Protein AF-A0ABD0UDR7-F1 (afdb_monomer_lite)

Organism: Dendrobium thyrsiflorum (NCBI:txid117978)

Sequence (213 aa):
MEPQIPLWNQKASKSSDKLVIWDYHVICIQIVNQKNTEEGRFSHLIWDLDSSLPFPLPLDQYISETFRLHLPLKSTYKRVLRVIHAPIFLQHFSSNRTHMRDPHGNWIAPPPNYEPIIAQDGSENNLDEYVRIRAADAMTDINALVDGLYSNKYGVLEGEEEMQVVAIDAYVQFKWSYKSFCTPMIPPSVHMIHDASKHMRDQQVEISVEVKL

InterPro domains:
  IPR023128 Protein N-terminal glutamine amidohydrolase, alpha beta roll [PF09764] (4-155)
  IPR037132 Protein N-terminal glutamine amidohydrolase, alpha beta roll superfamily [G3DSA:3.10.620.10] (1-154)
  IPR039733 Protein N-terminal glutamine amidohydrolase [PTHR13035] (4-154)

Foldseek 3Di:
DQAWEWWFQFQPDPDPRRIDTDSWAWKAWFQAAPPPDDDDDDFIWIAGPGGNDDGTDGPVVRLCGTVVVVDDDDPSHFWKKFKAWLVLCLQQAAEQCQVQADPVGDGVDDDFPDGTDAHNVRRHHDVCVLSDDDPVQADDDPVCQLVQRVPPSNHGMDTSVCVVVSSVVVSVVPVPDDDDDDAADDDDDPCSRPVCVRHCRHGVGTIIMITHD

Structure (mmCIF, N/CA/C/O backbone):
data_AF-A0ABD0UDR7-F1
#
_entry.id   AF-A0ABD0UDR7-F1
#
loop_
_atom_site.group_PDB
_atom_site.id
_atom_site.type_symbol
_atom_site.label_atom_id
_atom_site.label_alt_id
_atom_site.label_comp_id
_atom_site.label_asym_id
_atom_site.label_entity_id
_atom_site.label_seq_id
_atom_site.pdbx_PDB_ins_code
_atom_site.Cartn_x
_atom_site.Cartn_y
_atom_site.Cartn_z
_atom_site.occupancy
_atom_site.B_iso_or_equiv
_atom_site.auth_seq_id
_atom_site.auth_comp_id
_atom_site.auth_asym_id
_atom_site.auth_atom_id
_atom_site.pdbx_PDB_model_num
ATOM 1 N N . MET A 1 1 ? -9.948 -11.762 -14.994 1.00 49.34 1 MET A N 1
ATOM 2 C CA . MET A 1 1 ? -10.087 -10.296 -15.107 1.00 49.34 1 MET A CA 1
ATOM 3 C C . MET A 1 1 ? -9.003 -9.688 -14.254 1.00 49.34 1 MET A C 1
ATOM 5 O O . MET A 1 1 ? -8.649 -10.301 -13.253 1.00 49.34 1 MET A O 1
ATOM 9 N N . GLU A 1 2 ? -8.472 -8.547 -14.666 1.00 57.59 2 GLU A N 1
ATOM 10 C CA . GLU A 1 2 ? -7.595 -7.746 -13.813 1.00 57.59 2 GLU A CA 1
ATOM 11 C C . GLU A 1 2 ? -8.416 -7.142 -12.655 1.00 57.59 2 GLU A C 1
ATOM 13 O O . GLU A 1 2 ? -9.626 -6.936 -12.817 1.00 57.59 2 GLU A O 1
ATOM 18 N N . PRO A 1 3 ? -7.804 -6.921 -11.481 1.00 62.94 3 PRO A N 1
ATOM 19 C CA . PRO A 1 3 ? -8.467 -6.302 -10.337 1.00 62.94 3 PRO A CA 1
ATOM 20 C C . PRO A 1 3 ? -8.886 -4.861 -10.652 1.00 62.94 3 PRO A C 1
ATOM 22 O O . PRO A 1 3 ? -8.226 -4.161 -11.417 1.00 62.94 3 PRO A O 1
ATOM 25 N N . GLN A 1 4 ? -10.007 -4.429 -10.072 1.00 76.81 4 GLN A N 1
ATOM 26 C CA . GLN A 1 4 ? -10.572 -3.096 -10.278 1.00 76.81 4 GLN A CA 1
ATOM 27 C C . GLN A 1 4 ? -10.991 -2.511 -8.928 1.00 76.81 4 GLN A C 1
ATOM 29 O O . GLN A 1 4 ? -12.032 -2.868 -8.381 1.00 76.81 4 GLN A O 1
ATOM 34 N N . ILE A 1 5 ? -10.166 -1.625 -8.378 1.00 82.50 5 ILE A N 1
ATOM 35 C CA . ILE A 1 5 ? -10.285 -1.107 -7.012 1.00 82.50 5 ILE A CA 1
ATOM 36 C C . ILE A 1 5 ? -10.782 0.343 -7.079 1.00 82.50 5 ILE A C 1
ATOM 38 O O . ILE A 1 5 ? -10.000 1.236 -7.413 1.00 82.50 5 ILE A O 1
ATOM 42 N N . PRO A 1 6 ? -12.070 0.615 -6.796 1.00 89.38 6 PRO A N 1
ATOM 43 C CA . PRO A 1 6 ? -12.586 1.977 -6.784 1.00 89.38 6 PRO A CA 1
ATOM 44 C C . PRO A 1 6 ? -12.136 2.707 -5.517 1.00 89.38 6 PRO A C 1
ATOM 46 O O . PRO A 1 6 ? -12.521 2.319 -4.412 1.00 89.38 6 PRO A O 1
ATOM 49 N N . LEU A 1 7 ? -11.366 3.785 -5.669 1.00 89.62 7 LEU A N 1
ATOM 50 C CA . LEU A 1 7 ? -11.018 4.708 -4.586 1.00 89.62 7 LEU A CA 1
ATOM 51 C C . LEU A 1 7 ? -11.491 6.122 -4.929 1.00 89.62 7 LEU A C 1
ATOM 53 O O . LEU A 1 7 ? -11.195 6.657 -5.999 1.00 89.62 7 LEU A O 1
ATOM 57 N N . TRP A 1 8 ? -12.221 6.736 -4.002 1.00 94.62 8 TRP A N 1
ATOM 58 C CA . TRP A 1 8 ? -12.680 8.118 -4.112 1.00 94.62 8 TRP A CA 1
ATOM 59 C C . TRP A 1 8 ? -11.655 9.110 -3.567 1.00 94.62 8 TRP A C 1
ATOM 61 O O . TRP A 1 8 ? -10.692 8.757 -2.886 1.00 94.62 8 TRP A O 1
ATOM 71 N N . ASN A 1 9 ? -11.880 10.386 -3.876 1.00 96.12 9 ASN A N 1
ATOM 72 C CA . ASN A 1 9 ? -11.013 11.491 -3.489 1.00 96.12 9 ASN A CA 1
ATOM 73 C C . ASN A 1 9 ? -9.551 11.364 -3.972 1.00 96.12 9 ASN A C 1
ATOM 75 O O . ASN A 1 9 ? -8.667 11.932 -3.343 1.00 96.12 9 ASN A O 1
ATOM 79 N N . GLN A 1 10 ? -9.270 10.704 -5.097 1.00 91.50 10 GLN A N 1
ATOM 80 C CA . GLN A 1 10 ? -7.900 10.468 -5.587 1.00 91.50 10 GLN A CA 1
ATOM 81 C C . GLN A 1 10 ? -7.382 11.594 -6.511 1.00 91.50 10 GLN A C 1
ATOM 83 O O . GLN A 1 10 ? -8.116 12.105 -7.359 1.00 91.50 10 GLN A O 1
ATOM 88 N N . LYS A 1 11 ? -6.097 11.962 -6.382 1.00 89.69 11 LYS A N 1
ATOM 89 C CA . LYS A 1 11 ? -5.400 13.016 -7.156 1.00 89.69 11 LYS A CA 1
ATOM 90 C C . LYS A 1 11 ? -5.367 12.738 -8.660 1.00 89.69 11 LYS A C 1
ATOM 92 O O . LYS A 1 11 ? -5.418 13.678 -9.446 1.00 89.69 11 LYS A O 1
ATOM 97 N N . ALA A 1 12 ? -5.279 11.468 -9.058 1.00 86.06 12 ALA A N 1
ATOM 98 C CA . ALA A 1 12 ? -5.226 11.061 -10.463 1.00 86.06 12 ALA A CA 1
ATOM 99 C C . ALA A 1 12 ? -6.591 11.128 -11.185 1.00 86.06 12 ALA A C 1
ATOM 101 O O . ALA A 1 12 ? -6.649 10.937 -12.404 1.00 86.06 12 ALA A O 1
ATOM 102 N N . SER A 1 13 ? -7.687 11.412 -10.466 1.00 90.56 13 SER A N 1
ATOM 103 C CA . SER A 1 13 ? -9.015 11.533 -11.070 1.00 90.56 13 SER A CA 1
ATOM 104 C C . SER A 1 13 ? -9.099 12.696 -12.058 1.00 90.56 13 SER A C 1
ATOM 106 O O . SER A 1 13 ? -8.617 13.801 -11.808 1.00 90.56 13 SER A O 1
ATOM 108 N N . LYS A 1 14 ? -9.811 12.456 -13.162 1.00 86.88 14 LYS A N 1
ATOM 109 C CA . LYS A 1 14 ? -10.203 13.472 -14.152 1.00 86.88 14 LYS A CA 1
ATOM 110 C C . LYS A 1 14 ? -11.700 13.808 -14.083 1.00 86.88 14 LYS A C 1
ATOM 112 O O . LYS A 1 14 ? -12.147 14.722 -14.771 1.00 86.88 14 LYS A O 1
ATOM 117 N N . SER A 1 15 ? -12.471 13.084 -13.270 1.00 89.06 15 SER A N 1
ATOM 118 C CA . SER A 1 15 ? -13.905 13.281 -13.042 1.00 89.06 15 SER A CA 1
ATOM 119 C C . SER A 1 15 ? -14.179 14.027 -11.731 1.00 89.06 15 SER A C 1
ATOM 121 O O . SER A 1 15 ? -13.407 13.963 -10.770 1.00 89.06 15 SER A O 1
ATOM 123 N N . SER A 1 16 ? -15.303 14.748 -11.695 1.00 90.38 16 SER A N 1
ATOM 124 C CA . SER A 1 16 ? -15.717 15.618 -10.583 1.00 90.38 16 SER A CA 1
ATOM 125 C C . SER A 1 16 ? -16.094 14.877 -9.296 1.00 90.38 16 SER A C 1
ATOM 127 O O . SER A 1 16 ? -16.101 15.484 -8.228 1.00 90.38 16 SER A O 1
ATOM 129 N N . ASP A 1 17 ? -16.372 13.576 -9.376 1.00 88.81 17 ASP A N 1
ATOM 130 C CA . ASP A 1 17 ? -16.569 12.686 -8.227 1.00 88.81 17 ASP A CA 1
ATOM 131 C C . ASP A 1 17 ? -15.251 12.256 -7.556 1.00 88.81 17 ASP A C 1
ATOM 133 O O . ASP A 1 17 ? -15.277 11.681 -6.469 1.00 88.81 17 ASP A O 1
ATOM 137 N N . LYS A 1 18 ? -14.105 12.568 -8.180 1.00 92.25 18 LYS A N 1
ATOM 138 C CA . LYS A 1 18 ? -12.751 12.184 -7.760 1.00 92.25 18 LYS A CA 1
ATOM 139 C C . LYS A 1 18 ? -12.500 10.664 -7.678 1.00 92.25 18 LYS A C 1
ATOM 141 O O . LYS A 1 18 ? -11.664 10.233 -6.880 1.00 92.25 18 LYS A O 1
ATOM 146 N N . LEU A 1 19 ? -13.217 9.858 -8.460 1.00 92.31 19 LEU A N 1
ATOM 147 C CA . LEU A 1 19 ? -13.037 8.404 -8.513 1.00 92.31 19 LEU A CA 1
ATOM 148 C C . LEU A 1 19 ? -11.843 8.007 -9.399 1.00 92.31 19 LEU A C 1
ATOM 150 O O . LEU A 1 19 ? -11.712 8.468 -10.531 1.00 92.31 19 LEU A O 1
ATOM 154 N N . VAL A 1 20 ? -11.014 7.083 -8.912 1.00 87.44 20 VAL A N 1
ATOM 155 C CA . VAL A 1 20 ? -10.048 6.323 -9.721 1.00 87.44 20 VAL A CA 1
ATOM 156 C C . VAL A 1 20 ? -10.323 4.830 -9.544 1.00 87.44 20 VAL A C 1
ATOM 158 O O . VAL A 1 20 ? -10.649 4.380 -8.447 1.00 87.44 20 VAL A O 1
ATOM 161 N N . ILE A 1 21 ? -10.207 4.070 -10.636 1.00 85.75 21 ILE A N 1
ATOM 162 C CA . ILE A 1 21 ? -10.177 2.606 -10.607 1.00 85.75 21 ILE A CA 1
ATOM 163 C C . ILE A 1 21 ? -8.711 2.191 -10.715 1.00 85.75 21 ILE A C 1
ATOM 165 O O . ILE A 1 21 ? -8.120 2.320 -11.786 1.00 85.75 21 ILE A O 1
ATOM 169 N N . TRP A 1 22 ? -8.137 1.736 -9.608 1.00 83.12 22 TRP A N 1
ATOM 170 C CA . TRP A 1 22 ? -6.768 1.232 -9.552 1.00 83.12 22 TRP A CA 1
ATOM 171 C C . TRP A 1 22 ? -6.718 -0.272 -9.843 1.00 83.12 22 TRP A C 1
ATOM 173 O O . TRP A 1 22 ? -7.679 -0.999 -9.577 1.00 83.12 22 TRP A O 1
ATOM 183 N N . ASP A 1 23 ? -5.582 -0.749 -10.341 1.00 75.38 23 ASP A N 1
ATOM 184 C CA . ASP A 1 23 ? -5.222 -2.166 -10.358 1.00 75.38 23 ASP A CA 1
ATOM 185 C C . ASP A 1 23 ? -4.659 -2.604 -8.992 1.00 75.38 23 ASP A C 1
ATOM 187 O O . ASP A 1 23 ? -4.998 -3.682 -8.504 1.00 75.38 23 ASP A O 1
ATOM 191 N N . TYR A 1 24 ? -3.864 -1.763 -8.323 1.00 79.56 24 TYR A N 1
ATOM 192 C CA . TYR A 1 24 ? -3.550 -1.842 -6.889 1.00 79.56 24 TYR A CA 1
ATOM 193 C C . TYR A 1 24 ? -3.329 -0.452 -6.286 1.00 79.56 24 TYR A C 1
ATOM 195 O O . TYR A 1 24 ? -2.992 0.484 -7.005 1.00 79.56 24 TYR A O 1
ATOM 203 N N . HIS A 1 25 ? -3.506 -0.312 -4.967 1.00 83.75 25 HIS A N 1
ATOM 204 C CA . HIS A 1 25 ? -3.080 0.890 -4.245 1.00 83.75 25 HIS A CA 1
ATOM 205 C C . HIS A 1 25 ? -2.365 0.537 -2.941 1.00 83.75 25 HIS A C 1
ATOM 207 O O . HIS A 1 25 ? -2.619 -0.510 -2.349 1.00 83.75 25 HIS A O 1
ATOM 213 N N . VAL A 1 26 ? -1.475 1.411 -2.473 1.00 81.75 26 VAL A N 1
ATOM 214 C CA . VAL A 1 26 ? -0.666 1.181 -1.266 1.00 81.75 26 VAL A CA 1
ATOM 215 C C . VAL A 1 26 ? -0.766 2.391 -0.341 1.00 81.75 26 VAL A C 1
ATOM 217 O O . VAL A 1 26 ? -0.553 3.520 -0.780 1.00 81.75 26 VAL A O 1
ATOM 220 N N . ILE A 1 27 ? -1.071 2.158 0.940 1.00 83.12 27 ILE A N 1
ATOM 221 C CA . ILE A 1 27 ? -1.106 3.196 1.981 1.00 83.12 27 ILE A CA 1
ATOM 222 C C . ILE A 1 27 ? -0.322 2.748 3.227 1.00 83.12 27 ILE A C 1
ATOM 224 O O . ILE A 1 27 ? -0.048 1.567 3.447 1.00 83.12 27 ILE A O 1
ATOM 228 N N . CYS A 1 28 ? 0.050 3.697 4.082 1.00 81.50 28 CYS A N 1
ATOM 229 C CA . CYS A 1 28 ? 0.647 3.408 5.390 1.00 81.50 28 CYS A CA 1
ATOM 230 C C . CYS A 1 28 ? -0.355 3.717 6.513 1.00 81.50 28 CYS A C 1
ATOM 232 O O . CYS A 1 28 ? -1.053 4.732 6.444 1.00 81.50 28 CYS A O 1
ATOM 234 N N . ILE A 1 29 ? -0.397 2.877 7.558 1.00 81.44 29 ILE A N 1
ATOM 235 C CA . ILE A 1 29 ? -1.225 3.100 8.753 1.00 81.44 29 ILE A CA 1
ATOM 236 C C . ILE A 1 29 ? -0.329 3.338 9.965 1.00 81.44 29 ILE A C 1
ATOM 238 O O . ILE A 1 29 ? 0.215 2.414 10.569 1.00 81.44 29 ILE A O 1
ATOM 242 N N . GLN A 1 30 ? -0.239 4.596 10.383 1.00 80.19 30 GLN A N 1
ATOM 243 C CA . GLN A 1 30 ? 0.348 4.936 11.666 1.00 80.19 30 GLN A CA 1
ATOM 244 C C . GLN A 1 30 ? -0.616 4.579 12.797 1.00 80.19 30 GLN A C 1
ATOM 246 O O . GLN A 1 30 ? -1.636 5.233 13.025 1.00 80.19 30 GLN A O 1
ATOM 251 N N . ILE A 1 31 ? -0.250 3.530 13.526 1.00 76.62 31 ILE A N 1
ATOM 252 C CA . ILE A 1 31 ? -0.825 3.180 14.820 1.00 76.62 31 ILE A CA 1
ATOM 253 C C . ILE A 1 31 ? -0.321 4.190 15.860 1.00 76.62 31 ILE A C 1
ATOM 255 O O . ILE A 1 31 ? 0.860 4.525 15.880 1.00 76.62 31 ILE A O 1
ATOM 259 N N . VAL A 1 32 ? -1.222 4.718 16.693 1.00 70.19 32 VAL A N 1
ATOM 260 C CA . VAL A 1 32 ? -0.913 5.781 17.664 1.00 70.19 32 VAL A CA 1
ATOM 261 C C . VAL A 1 32 ? -1.070 5.242 19.084 1.00 70.19 32 VAL A C 1
ATOM 263 O O . VAL A 1 32 ? -2.121 4.724 19.457 1.00 70.19 32 VAL A O 1
ATOM 266 N N . ASN A 1 33 ? -0.018 5.363 19.896 1.00 62.44 33 ASN A N 1
ATOM 267 C CA . ASN A 1 33 ? 0.030 4.756 21.222 1.00 62.44 33 ASN A CA 1
ATOM 268 C C . ASN A 1 33 ? -0.677 5.613 22.293 1.00 62.44 33 ASN A C 1
ATOM 270 O O . ASN A 1 33 ? -0.260 6.735 22.583 1.00 62.44 33 ASN A O 1
ATOM 274 N N . GLN A 1 34 ? -1.698 5.048 22.949 1.00 58.38 34 GLN A N 1
ATOM 275 C CA . GLN A 1 34 ? -2.548 5.713 23.955 1.00 58.38 34 GLN A CA 1
ATOM 276 C C . GLN A 1 34 ? -1.809 6.238 25.206 1.00 58.38 34 GLN A C 1
ATOM 278 O O . GLN A 1 34 ? -2.419 6.916 26.025 1.00 58.38 34 GLN A O 1
ATOM 283 N N . LYS A 1 35 ? -0.523 5.912 25.414 1.00 50.22 35 LYS A N 1
ATOM 284 C CA . LYS A 1 35 ? 0.223 6.301 26.629 1.00 50.22 35 LYS A CA 1
ATOM 285 C C . LYS A 1 35 ? 0.698 7.761 26.664 1.00 50.22 35 LYS A C 1
ATOM 287 O O . LYS A 1 35 ? 0.992 8.244 27.751 1.00 50.22 35 LYS A O 1
ATOM 292 N N . ASN A 1 36 ? 0.789 8.440 25.517 1.00 47.78 36 ASN A N 1
ATOM 293 C CA . ASN A 1 36 ? 1.483 9.736 25.396 1.00 47.78 36 ASN A CA 1
ATOM 294 C C . ASN A 1 36 ? 0.568 10.921 25.024 1.00 47.78 36 ASN A C 1
ATOM 296 O O . ASN A 1 36 ? 1.073 11.979 24.656 1.00 47.78 36 ASN A O 1
ATOM 300 N N . THR A 1 37 ? -0.758 10.761 25.071 1.00 51.56 37 THR A N 1
ATOM 301 C CA . THR A 1 37 ? -1.717 11.803 24.661 1.00 51.56 37 THR A CA 1
ATOM 302 C C . THR A 1 37 ? -2.806 12.020 25.707 1.00 51.56 37 THR A C 1
ATOM 304 O O . THR A 1 37 ? -3.674 11.176 25.927 1.00 51.56 37 THR A O 1
ATOM 307 N N . GLU A 1 38 ? -2.770 13.194 26.333 1.00 55.22 38 GLU A N 1
ATOM 308 C CA . GLU A 1 38 ? -3.933 13.772 27.007 1.00 55.22 38 GLU A CA 1
ATOM 309 C C . GLU A 1 38 ? -4.981 14.195 25.945 1.00 55.22 38 GLU A C 1
ATOM 311 O O . GLU A 1 38 ? -4.669 14.314 24.761 1.00 55.22 38 GLU A O 1
ATOM 316 N N . GLU A 1 39 ? -6.239 14.392 26.352 1.00 51.00 39 GLU A N 1
ATOM 317 C CA . GLU A 1 39 ? -7.358 14.842 25.491 1.00 51.00 39 GLU A CA 1
ATOM 318 C C . GLU A 1 39 ? -7.850 13.912 24.352 1.00 51.00 39 GLU A C 1
ATOM 320 O O . GLU A 1 39 ? -8.258 14.362 23.282 1.00 51.00 39 GLU A O 1
ATOM 325 N N . GLY A 1 40 ? -7.987 12.610 24.624 1.00 49.12 40 GLY A N 1
ATOM 326 C CA . GLY A 1 40 ? -9.221 11.865 24.289 1.00 49.12 40 GLY A CA 1
ATOM 327 C C . GLY A 1 40 ? -9.667 11.712 22.820 1.00 49.12 40 GLY A C 1
ATOM 328 O O . GLY A 1 40 ? -10.786 11.252 22.591 1.00 49.12 40 GLY A O 1
ATOM 329 N N . ARG A 1 41 ? -8.846 12.066 21.825 1.00 51.88 41 ARG A N 1
ATOM 330 C CA . ARG A 1 41 ? -9.126 11.879 20.388 1.00 51.88 41 ARG A CA 1
ATOM 331 C C . ARG A 1 41 ? -8.099 10.941 19.765 1.00 51.88 41 ARG A C 1
ATOM 333 O O . ARG A 1 41 ? -7.096 11.375 19.207 1.00 51.88 41 ARG A O 1
ATOM 340 N N . PHE A 1 42 ? -8.361 9.643 19.874 1.00 59.91 42 PHE A N 1
ATOM 341 C CA . PHE A 1 42 ? -7.499 8.599 19.329 1.00 59.91 42 PHE A CA 1
ATOM 342 C C . PHE A 1 42 ? -8.004 8.163 17.950 1.00 59.91 42 PHE A C 1
ATOM 344 O O . PHE A 1 42 ? -9.108 7.637 17.833 1.00 59.91 42 PHE A O 1
ATOM 351 N N . SER A 1 43 ? -7.183 8.346 16.920 1.00 69.06 43 SER A N 1
ATOM 352 C CA . SER A 1 43 ? -7.411 7.798 15.581 1.00 69.06 43 SER A CA 1
ATOM 353 C C . SER A 1 43 ? -6.080 7.363 14.982 1.00 69.06 43 SER A C 1
ATOM 355 O O . SER A 1 43 ? -5.133 8.152 14.959 1.00 69.06 43 SER A O 1
ATOM 357 N N . HIS A 1 44 ? -6.013 6.140 14.459 1.00 80.88 44 HIS A N 1
ATOM 358 C CA . HIS A 1 44 ? -4.908 5.717 13.595 1.00 80.88 44 HIS A CA 1
ATOM 359 C C . HIS A 1 44 ? -4.855 6.639 12.364 1.00 80.88 44 HIS A C 1
ATOM 361 O O . HIS A 1 44 ? -5.896 7.131 11.923 1.00 80.88 44 HIS A O 1
ATOM 367 N N . LEU A 1 45 ? -3.666 6.897 11.821 1.00 85.06 45 LEU A N 1
ATOM 368 C CA . LEU A 1 45 ? -3.468 7.866 10.740 1.00 85.06 45 LEU A CA 1
ATOM 369 C C . LEU A 1 45 ? -3.098 7.174 9.425 1.00 85.06 45 LEU A C 1
ATOM 371 O O . LEU A 1 45 ? -2.126 6.423 9.364 1.00 85.06 45 LEU A O 1
ATOM 375 N N . ILE A 1 46 ? -3.848 7.470 8.367 1.00 85.06 46 ILE A N 1
ATOM 376 C CA . ILE A 1 46 ? -3.569 7.051 6.997 1.00 85.06 46 ILE A CA 1
ATOM 377 C C . ILE A 1 46 ? -2.630 8.039 6.313 1.00 85.06 46 ILE A C 1
ATOM 379 O O . ILE A 1 46 ? -2.873 9.248 6.274 1.00 85.06 46 ILE A O 1
ATOM 383 N N . TRP A 1 47 ? -1.592 7.477 5.704 1.00 85.56 47 TRP A N 1
ATOM 384 C CA . TRP A 1 47 ? -0.629 8.154 4.851 1.00 85.56 47 TRP A CA 1
ATOM 385 C C . TRP A 1 47 ? -0.804 7.636 3.413 1.00 85.56 47 TRP A C 1
ATOM 387 O O . TRP A 1 47 ? -0.148 6.679 3.004 1.00 85.56 47 TRP A O 1
ATOM 397 N N . ASP A 1 48 ? -1.722 8.258 2.667 1.00 84.19 48 ASP A N 1
ATOM 398 C CA . ASP A 1 48 ? -1.995 8.004 1.242 1.00 84.19 48 ASP A CA 1
ATOM 399 C C . ASP A 1 48 ? -1.441 9.165 0.397 1.00 84.19 48 ASP A C 1
ATOM 401 O O . ASP A 1 48 ? -1.962 10.284 0.444 1.00 84.19 48 ASP A O 1
ATOM 405 N N . LEU A 1 49 ? -0.368 8.915 -0.362 1.00 81.44 49 LEU A N 1
ATOM 406 C CA . LEU A 1 49 ? 0.291 9.941 -1.180 1.00 81.44 49 LEU A CA 1
ATOM 407 C C . LEU A 1 49 ? -0.527 10.365 -2.408 1.00 81.44 49 LEU A C 1
ATOM 409 O O . LEU A 1 49 ? -0.299 11.467 -2.914 1.00 81.44 49 LEU A O 1
ATOM 413 N N . ASP A 1 50 ? -1.513 9.579 -2.834 1.00 84.38 50 ASP A N 1
ATOM 414 C CA . ASP A 1 50 ? -2.361 9.852 -3.997 1.00 84.38 50 ASP A CA 1
ATOM 415 C C . ASP A 1 50 ? -3.760 10.349 -3.612 1.00 84.38 50 ASP A C 1
ATOM 417 O O . ASP A 1 50 ? -4.520 10.785 -4.475 1.00 84.38 50 ASP A O 1
ATOM 421 N N . SER A 1 51 ? -4.087 10.434 -2.320 1.00 89.50 51 SER A N 1
ATOM 422 C CA . SER A 1 51 ? -5.315 11.093 -1.857 1.00 89.50 51 SER A CA 1
ATOM 423 C C . SER A 1 51 ? -5.297 12.614 -2.067 1.00 89.50 51 SER A C 1
ATOM 425 O O . SER A 1 51 ? -4.280 13.281 -1.891 1.00 89.50 51 SER A O 1
ATOM 427 N N . SER A 1 52 ? -6.449 13.195 -2.399 1.00 93.38 52 SER A N 1
ATOM 428 C CA . SER A 1 52 ? -6.718 14.645 -2.420 1.00 93.38 52 SER A CA 1
ATOM 429 C C . SER A 1 52 ? -7.382 15.157 -1.130 1.00 93.38 52 SER A C 1
ATOM 431 O O . SER A 1 52 ? -7.849 16.297 -1.087 1.00 93.38 52 SER A O 1
ATOM 433 N N . LEU A 1 53 ? -7.469 14.306 -0.105 1.00 94.12 53 LEU A N 1
ATOM 434 C CA . LEU A 1 53 ? -7.872 14.658 1.258 1.00 94.12 53 LEU A CA 1
ATOM 435 C C . LEU A 1 53 ? -6.688 15.299 2.022 1.00 94.12 53 LEU A C 1
ATOM 437 O O . LEU A 1 53 ? -5.567 15.320 1.505 1.00 94.12 53 LEU A O 1
ATOM 441 N N . PRO A 1 54 ? -6.900 15.831 3.243 1.00 94.19 54 PRO A N 1
ATOM 442 C CA . PRO A 1 54 ? -5.804 16.169 4.152 1.00 94.19 54 PRO A CA 1
ATOM 443 C C . PRO A 1 54 ? -4.827 15.000 4.353 1.00 94.19 54 PRO A C 1
ATOM 445 O O . PRO A 1 54 ? -5.215 13.837 4.265 1.00 94.19 54 PRO A O 1
ATOM 448 N N . PHE A 1 55 ? -3.557 15.313 4.616 1.00 85.00 55 PHE A N 1
ATOM 449 C CA . PHE A 1 55 ? -2.475 14.331 4.694 1.00 85.00 55 PHE A CA 1
ATOM 450 C C . PHE A 1 55 ? -1.566 14.615 5.907 1.00 85.00 55 PHE A C 1
ATOM 452 O O . PHE A 1 55 ? -0.992 15.707 5.963 1.00 85.00 55 PHE A O 1
ATOM 459 N N . PRO A 1 56 ? -1.394 13.663 6.847 1.00 88.19 56 PRO A N 1
ATOM 460 C CA . PRO A 1 56 ? -2.152 12.411 6.982 1.00 88.19 56 PRO A CA 1
ATOM 461 C C . PRO A 1 56 ? -3.629 12.648 7.362 1.00 88.19 56 PRO A C 1
ATOM 463 O O . PRO A 1 56 ? -4.021 13.767 7.698 1.00 88.19 56 PRO A O 1
ATOM 466 N N . LEU A 1 57 ? -4.443 11.589 7.327 1.00 88.44 57 LEU A N 1
ATOM 467 C CA . LEU A 1 57 ? -5.878 11.628 7.645 1.00 88.44 57 LEU A CA 1
ATOM 468 C C . LEU A 1 57 ? -6.257 10.579 8.709 1.00 88.44 57 LEU A C 1
ATOM 470 O O . LEU A 1 57 ? -5.715 9.477 8.663 1.00 88.44 57 LEU A O 1
ATOM 474 N N . PRO A 1 58 ? -7.204 10.844 9.628 1.00 89.62 58 PRO A N 1
ATOM 475 C CA . PRO A 1 58 ? -7.788 9.812 10.488 1.00 89.62 58 PRO A CA 1
ATOM 476 C C . PRO A 1 58 ? -8.359 8.613 9.706 1.00 89.62 58 PRO A C 1
ATOM 478 O O . PRO A 1 58 ? -8.985 8.783 8.658 1.00 89.62 58 PRO A O 1
ATOM 481 N N . LEU A 1 59 ? -8.150 7.397 10.220 1.00 85.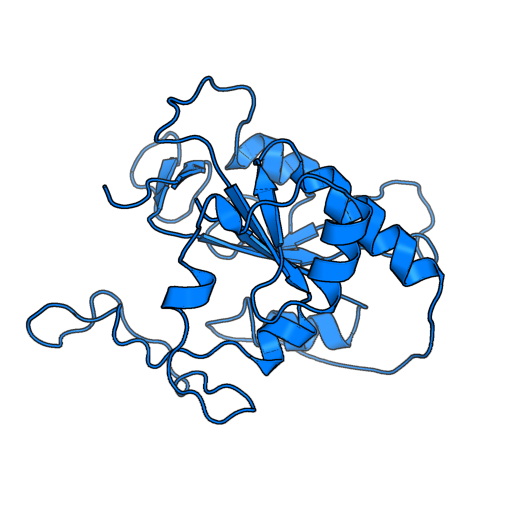38 59 LEU A N 1
ATOM 482 C CA . LEU A 1 59 ? -8.566 6.126 9.607 1.00 85.38 59 LEU A CA 1
ATOM 483 C C . LEU A 1 59 ? -10.075 6.049 9.335 1.00 85.38 59 LEU A C 1
ATOM 485 O O . LEU A 1 59 ? -10.487 5.624 8.258 1.00 85.38 59 LEU A O 1
ATOM 489 N N . ASP A 1 60 ? -10.896 6.491 10.286 1.00 87.12 60 ASP A N 1
ATOM 490 C CA . ASP A 1 60 ? -12.355 6.559 10.167 1.00 87.12 60 ASP A CA 1
ATOM 491 C C . ASP A 1 60 ? -12.783 7.489 9.020 1.00 87.12 60 ASP A C 1
ATOM 493 O O . ASP A 1 60 ? -13.621 7.126 8.190 1.00 87.12 60 ASP A O 1
ATOM 497 N N . GLN A 1 61 ? -12.144 8.657 8.918 1.00 91.12 61 GLN A N 1
ATOM 498 C CA . GLN A 1 61 ? -12.388 9.623 7.849 1.00 91.12 61 GLN A CA 1
ATOM 499 C C . GLN A 1 61 ? -11.919 9.088 6.493 1.00 91.12 61 GLN A C 1
ATOM 501 O O . GLN A 1 61 ? -12.632 9.248 5.505 1.00 91.12 61 GLN A O 1
ATOM 506 N N . TYR A 1 62 ? -10.774 8.401 6.435 1.00 89.88 62 TYR A N 1
ATOM 507 C CA . TYR A 1 62 ? -10.270 7.798 5.201 1.00 89.88 62 TYR A CA 1
ATOM 508 C C . TYR A 1 62 ? -11.172 6.665 4.691 1.00 89.88 62 TYR A C 1
ATOM 510 O O . TYR A 1 62 ? -11.520 6.647 3.511 1.00 89.88 62 TYR A O 1
ATOM 518 N N . ILE A 1 63 ? -11.617 5.755 5.563 1.00 88.38 63 ILE A N 1
ATOM 519 C CA . ILE A 1 63 ? -12.575 4.700 5.193 1.00 88.38 63 ILE A CA 1
ATOM 520 C C . ILE A 1 63 ? -13.893 5.332 4.709 1.00 88.38 63 ILE A C 1
ATOM 522 O O . ILE A 1 63 ? -14.436 4.933 3.675 1.00 88.38 63 ILE A O 1
ATOM 526 N N . SER A 1 64 ? -14.389 6.357 5.408 1.00 90.81 64 SER A N 1
ATOM 527 C CA . SER A 1 64 ? -15.624 7.054 5.032 1.00 90.81 64 SER A CA 1
ATOM 528 C C . SER A 1 64 ? -15.525 7.747 3.666 1.00 90.81 64 SER A C 1
ATOM 530 O O . SER A 1 64 ? -16.392 7.542 2.819 1.00 90.81 64 SER A O 1
ATOM 532 N N . GLU A 1 65 ? -14.463 8.521 3.412 1.00 93.62 65 GLU A N 1
ATOM 533 C CA . GLU A 1 65 ? -14.332 9.358 2.208 1.00 93.62 65 GLU A CA 1
ATOM 534 C C . GLU A 1 65 ? -13.704 8.664 0.997 1.00 93.62 65 GLU A C 1
ATOM 536 O O . GLU A 1 65 ? -14.101 8.956 -0.136 1.00 93.62 65 GLU A O 1
ATOM 541 N N . THR A 1 66 ? -12.726 7.779 1.208 1.00 91.19 66 THR A N 1
ATOM 542 C CA . THR A 1 66 ? -11.977 7.104 0.136 1.00 91.19 66 THR A CA 1
ATOM 543 C C . THR A 1 66 ? -12.618 5.771 -0.234 1.00 91.19 66 THR A C 1
ATOM 545 O O . THR A 1 66 ? -12.787 5.489 -1.421 1.00 91.19 66 THR A O 1
ATOM 548 N N . PHE A 1 67 ? -13.012 4.950 0.751 1.00 88.38 67 PHE A N 1
ATOM 549 C CA . PHE A 1 67 ? -13.635 3.649 0.470 1.00 88.38 67 PHE A CA 1
ATOM 550 C C . PHE A 1 67 ? -15.152 3.767 0.282 1.00 88.38 67 PHE A C 1
ATOM 552 O O . PHE A 1 67 ? -15.698 3.134 -0.623 1.00 88.38 67 PHE A O 1
ATOM 559 N N . ARG A 1 68 ? -15.838 4.592 1.086 1.00 89.31 68 ARG A N 1
ATOM 560 C CA . ARG A 1 68 ? -17.299 4.795 1.017 1.00 89.31 68 ARG A CA 1
ATOM 561 C C . ARG A 1 68 ? -18.077 3.479 1.126 1.00 89.31 68 ARG A C 1
ATOM 563 O O . ARG A 1 68 ? -18.905 3.166 0.277 1.00 89.31 68 ARG A O 1
ATOM 570 N N . LEU A 1 69 ? -17.826 2.716 2.196 1.00 83.19 69 LEU A N 1
ATOM 571 C CA . LEU A 1 69 ? -18.427 1.389 2.451 1.00 83.19 69 LEU A CA 1
ATOM 572 C C . LEU A 1 69 ? -19.974 1.361 2.425 1.00 83.19 69 LEU A C 1
ATOM 574 O O . LEU A 1 69 ? -20.575 0.304 2.280 1.00 83.19 69 LEU A O 1
ATOM 578 N N . HIS A 1 70 ? -20.627 2.521 2.535 1.00 85.81 70 HIS A N 1
ATOM 579 C CA . HIS A 1 70 ? -22.077 2.678 2.397 1.00 85.81 70 HIS A CA 1
ATOM 580 C C . HIS A 1 70 ? -22.593 2.577 0.943 1.00 85.81 70 HIS A C 1
ATOM 582 O O . HIS A 1 70 ? -23.805 2.519 0.734 1.00 85.81 70 HIS A O 1
ATOM 588 N N . LEU A 1 71 ? -21.715 2.598 -0.068 1.00 86.56 71 LEU A N 1
ATOM 589 C CA . LEU A 1 71 ? -22.089 2.457 -1.477 1.00 86.56 71 LEU A CA 1
ATOM 590 C C . LEU A 1 71 ? -22.142 0.970 -1.877 1.00 86.56 71 LEU A C 1
ATOM 592 O O . LEU A 1 71 ? -21.143 0.268 -1.724 1.00 86.56 71 LEU A O 1
ATOM 596 N N . PRO A 1 72 ? -23.257 0.469 -2.444 1.00 85.06 72 PRO A N 1
ATOM 597 C CA . PRO A 1 72 ? -23.369 -0.929 -2.850 1.00 85.06 72 PRO A CA 1
ATOM 598 C C . PRO A 1 72 ? -22.523 -1.215 -4.101 1.00 85.06 72 PRO A C 1
ATOM 600 O O . PRO A 1 72 ? -22.924 -0.933 -5.233 1.00 85.06 72 PRO A O 1
ATOM 603 N N . LEU A 1 73 ? -21.345 -1.801 -3.894 1.00 82.44 73 LEU A N 1
ATOM 604 C CA . LEU A 1 73 ? -20.444 -2.241 -4.958 1.00 82.44 73 LEU A CA 1
ATOM 605 C C . LEU A 1 73 ? -20.828 -3.634 -5.487 1.00 82.44 73 LEU A C 1
ATOM 607 O O . LEU A 1 73 ? -21.332 -4.489 -4.759 1.00 82.44 73 LEU A O 1
ATOM 611 N N . LYS A 1 74 ? -20.559 -3.890 -6.776 1.00 83.31 74 LYS A N 1
ATOM 612 C CA . LYS A 1 74 ? -20.613 -5.257 -7.332 1.00 83.31 74 LYS A CA 1
ATOM 613 C C . LYS A 1 74 ? -19.490 -6.096 -6.717 1.00 83.31 74 LYS A C 1
ATOM 615 O O . LYS A 1 74 ? -18.454 -5.550 -6.356 1.00 83.31 74 LYS A O 1
ATOM 620 N N . SER A 1 75 ? -19.628 -7.422 -6.699 1.00 80.00 75 SER A N 1
ATOM 621 C CA . SER A 1 75 ? -18.582 -8.332 -6.195 1.00 80.00 75 SER A CA 1
ATOM 622 C C . SER A 1 75 ? -17.216 -8.151 -6.876 1.00 80.00 75 SER A C 1
ATOM 624 O O . SER A 1 75 ? -16.198 -8.311 -6.222 1.00 80.00 75 SER A O 1
ATOM 626 N N . THR A 1 76 ? -17.183 -7.744 -8.150 1.00 80.50 76 THR A N 1
ATOM 627 C CA . THR A 1 76 ? -15.959 -7.393 -8.906 1.00 80.50 76 THR A CA 1
ATOM 628 C C . THR A 1 76 ? -15.235 -6.138 -8.385 1.00 80.50 76 THR A C 1
ATOM 630 O O . THR A 1 76 ? -14.102 -5.894 -8.780 1.00 80.50 76 THR A O 1
ATOM 633 N N . TYR A 1 77 ? -15.892 -5.343 -7.534 1.00 80.75 77 TYR A N 1
ATOM 634 C CA . TYR A 1 77 ? -15.417 -4.063 -6.994 1.00 80.75 77 TYR A CA 1
ATOM 635 C C . TYR A 1 77 ? -15.342 -4.028 -5.455 1.00 80.75 77 TYR A C 1
ATOM 637 O O . TYR A 1 77 ? -14.880 -3.027 -4.911 1.00 80.75 77 TYR A O 1
ATOM 645 N N . LYS A 1 78 ? -15.801 -5.077 -4.748 1.00 81.12 78 LYS A N 1
ATOM 646 C CA . LYS A 1 78 ? -15.537 -5.243 -3.305 1.00 81.12 78 LYS A CA 1
ATOM 647 C C . LYS A 1 78 ? -14.029 -5.283 -3.074 1.00 81.12 78 LYS A C 1
ATOM 649 O O . LYS A 1 78 ? -13.316 -5.821 -3.911 1.00 81.12 78 LYS A O 1
ATOM 654 N N . ARG A 1 79 ? -13.544 -4.742 -1.959 1.00 81.50 79 ARG A N 1
ATOM 655 C CA . ARG A 1 79 ? -12.100 -4.609 -1.695 1.00 81.50 79 ARG A CA 1
ATOM 656 C C . ARG A 1 79 ? -11.615 -5.612 -0.649 1.00 81.50 79 ARG A C 1
ATOM 658 O O . ARG A 1 79 ? -12.257 -5.804 0.383 1.00 81.50 79 ARG A O 1
ATOM 665 N N . VAL A 1 80 ? -10.466 -6.220 -0.939 1.00 80.25 80 VAL A N 1
ATOM 666 C CA . VAL A 1 80 ? -9.615 -6.937 0.024 1.00 80.25 80 VAL A CA 1
ATOM 667 C C . VAL A 1 80 ? -8.453 -6.008 0.395 1.00 80.25 80 VAL A C 1
ATOM 669 O O . VAL A 1 80 ? -8.152 -5.051 -0.326 1.00 80.25 80 VAL A O 1
ATOM 672 N N . LEU A 1 81 ? -7.843 -6.254 1.548 1.00 81.31 81 LEU A N 1
ATOM 673 C CA . LEU A 1 81 ? -6.690 -5.544 2.085 1.00 81.31 81 LEU A CA 1
ATOM 674 C C . LEU A 1 81 ? -5.596 -6.561 2.415 1.00 81.31 81 LEU A C 1
ATOM 676 O O . LEU A 1 81 ? -5.888 -7.595 3.011 1.00 81.31 81 LEU A O 1
ATOM 680 N N . ARG A 1 82 ? -4.341 -6.251 2.076 1.00 84.56 82 ARG A N 1
ATOM 681 C CA . ARG A 1 82 ? -3.150 -6.990 2.508 1.00 84.56 82 ARG A CA 1
ATOM 682 C C . ARG A 1 82 ? -2.432 -6.169 3.584 1.00 84.56 82 ARG A C 1
ATOM 684 O O . ARG A 1 82 ? -1.736 -5.196 3.297 1.00 84.56 82 ARG A O 1
ATOM 691 N N . VAL A 1 83 ? -2.625 -6.543 4.846 1.00 83.94 83 VAL A N 1
ATOM 692 C CA . VAL A 1 83 ? -2.026 -5.868 6.010 1.00 83.94 83 VAL A CA 1
ATOM 693 C C . VAL A 1 83 ? -0.639 -6.458 6.265 1.00 83.94 83 VAL A C 1
ATOM 695 O O . VAL A 1 83 ? -0.507 -7.671 6.417 1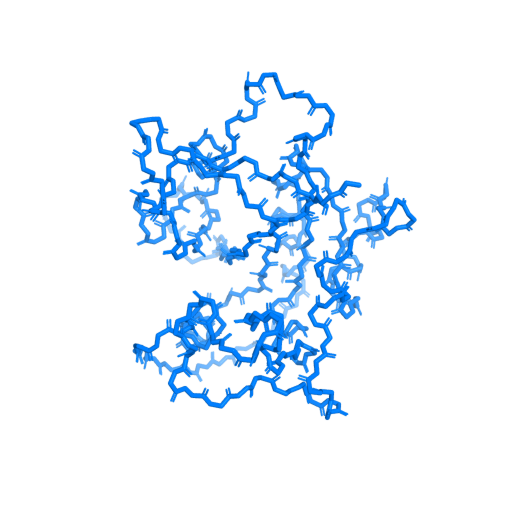.00 83.94 83 VAL A O 1
ATOM 698 N N . ILE A 1 84 ? 0.403 -5.621 6.310 1.00 80.00 84 ILE A N 1
ATOM 699 C CA . ILE A 1 84 ? 1.803 -6.063 6.413 1.00 80.00 84 ILE A CA 1
ATOM 700 C C . ILE A 1 84 ? 2.534 -5.233 7.473 1.00 80.00 84 ILE A C 1
ATOM 702 O O . ILE A 1 84 ? 2.632 -4.009 7.376 1.00 80.00 84 ILE A O 1
ATOM 706 N N . HIS A 1 85 ? 3.098 -5.890 8.486 1.00 80.75 85 HIS A N 1
ATOM 707 C CA . HIS A 1 85 ? 3.916 -5.221 9.497 1.00 80.75 85 HIS A CA 1
ATOM 708 C C . HIS A 1 85 ? 5.105 -4.505 8.826 1.00 80.75 85 HIS A C 1
ATOM 710 O O . HIS A 1 85 ? 5.867 -5.112 8.068 1.00 80.75 85 HIS A O 1
ATOM 716 N N . ALA A 1 86 ? 5.256 -3.197 9.061 1.00 79.38 86 ALA A N 1
ATOM 717 C CA . ALA A 1 86 ? 6.120 -2.338 8.246 1.00 79.38 86 ALA A CA 1
ATOM 718 C C . ALA A 1 86 ? 7.606 -2.770 8.233 1.00 79.38 86 ALA A C 1
ATOM 720 O O . ALA A 1 86 ? 8.212 -2.740 7.159 1.00 79.38 86 ALA A O 1
ATOM 721 N N . PRO A 1 87 ? 8.204 -3.248 9.348 1.00 80.38 87 PRO A N 1
ATOM 722 C CA . PRO A 1 87 ? 9.543 -3.843 9.336 1.00 80.38 87 PRO A CA 1
ATOM 723 C C . PRO A 1 87 ? 9.695 -5.058 8.408 1.00 80.38 87 PRO A C 1
ATOM 725 O O . PRO A 1 87 ? 10.732 -5.190 7.765 1.00 80.38 87 PRO A O 1
ATOM 728 N N . ILE A 1 88 ? 8.670 -5.914 8.294 1.00 82.69 88 ILE A N 1
ATOM 729 C CA . ILE A 1 88 ? 8.687 -7.097 7.411 1.00 82.69 88 ILE A CA 1
ATOM 730 C C . ILE A 1 88 ? 8.676 -6.642 5.951 1.00 82.69 88 ILE A C 1
ATOM 732 O O . ILE A 1 88 ? 9.497 -7.091 5.154 1.00 82.69 88 ILE A O 1
ATOM 736 N N . PHE A 1 89 ? 7.798 -5.694 5.613 1.00 81.56 89 PHE A N 1
ATOM 737 C CA . PHE A 1 89 ? 7.729 -5.114 4.272 1.00 81.56 89 PHE A CA 1
ATOM 738 C C . PHE A 1 89 ? 9.057 -4.447 3.871 1.00 81.56 89 PHE A C 1
ATOM 740 O O . PHE A 1 89 ? 9.606 -4.753 2.815 1.00 81.56 89 PHE A O 1
ATOM 747 N N . LEU A 1 90 ? 9.635 -3.621 4.753 1.00 80.31 90 LEU A N 1
ATOM 748 C CA . LEU A 1 90 ? 10.943 -2.976 4.556 1.00 80.31 90 LEU A CA 1
ATOM 749 C C . LEU A 1 90 ? 12.100 -3.971 4.363 1.00 80.31 90 LEU A C 1
ATOM 751 O O . LEU A 1 90 ? 13.070 -3.648 3.681 1.00 80.31 90 LEU A O 1
ATOM 755 N N . GLN A 1 91 ? 12.018 -5.155 4.971 1.00 85.38 91 GLN A N 1
ATOM 756 C CA . GLN A 1 91 ? 13.037 -6.201 4.881 1.00 85.38 91 GLN A CA 1
ATOM 757 C C . GLN A 1 91 ? 12.930 -7.042 3.597 1.00 85.38 91 GLN A C 1
ATOM 759 O O . GLN A 1 91 ? 13.942 -7.534 3.088 1.00 85.38 91 GLN A O 1
ATOM 764 N N . HIS A 1 92 ? 11.709 -7.238 3.094 1.00 87.06 92 HIS A N 1
ATOM 765 C CA . HIS A 1 92 ? 11.397 -8.298 2.137 1.00 87.06 92 HIS A CA 1
ATOM 766 C C . HIS A 1 92 ? 10.810 -7.847 0.799 1.00 87.06 92 HIS A C 1
ATOM 768 O O . HIS A 1 92 ? 10.830 -8.644 -0.141 1.00 87.06 92 HIS A O 1
ATOM 774 N N . PHE A 1 93 ? 10.314 -6.617 0.683 1.00 85.06 93 PHE A N 1
ATOM 775 C CA . PHE A 1 93 ? 9.803 -6.088 -0.577 1.00 85.06 93 PHE A CA 1
ATOM 776 C C . PHE A 1 93 ? 10.932 -5.823 -1.582 1.00 85.06 93 PHE A C 1
ATOM 778 O O . PHE A 1 93 ? 11.973 -5.263 -1.233 1.00 85.06 93 PHE A O 1
ATOM 785 N N . SER A 1 94 ? 10.708 -6.169 -2.849 1.00 87.31 94 SER A N 1
ATOM 786 C CA . SER A 1 94 ? 11.602 -5.823 -3.951 1.00 87.31 94 SER A CA 1
ATOM 787 C C . SER A 1 94 ? 10.849 -5.534 -5.248 1.00 87.31 94 SER A C 1
ATOM 789 O O . SER A 1 94 ? 9.877 -6.208 -5.608 1.00 87.31 94 SER A O 1
ATOM 791 N N . SER A 1 95 ? 11.321 -4.537 -5.998 1.00 88.25 95 SER A N 1
ATOM 792 C CA . SER A 1 95 ? 10.849 -4.310 -7.361 1.00 88.25 95 SER A CA 1
ATOM 793 C C . SER A 1 95 ? 11.876 -3.619 -8.250 1.00 88.25 95 SER A C 1
ATOM 795 O O . SER A 1 95 ? 12.255 -2.463 -8.035 1.00 88.25 95 SER A O 1
ATOM 797 N N . ASN A 1 96 ? 12.205 -4.304 -9.346 1.00 91.50 96 ASN A N 1
ATOM 798 C CA . ASN A 1 96 ? 13.004 -3.811 -10.467 1.00 91.50 96 ASN A CA 1
ATOM 799 C C . ASN A 1 96 ? 12.220 -2.863 -11.403 1.00 91.50 96 ASN A C 1
ATOM 801 O O . ASN A 1 96 ? 12.746 -2.427 -12.429 1.00 91.50 96 ASN A O 1
ATOM 805 N N . ARG A 1 97 ? 10.963 -2.539 -11.053 1.00 88.44 97 ARG A N 1
ATOM 806 C CA . ARG A 1 97 ? 10.051 -1.629 -11.771 1.00 88.44 97 ARG A CA 1
ATOM 807 C C . ARG A 1 97 ? 9.673 -2.074 -13.192 1.00 88.44 97 ARG A C 1
ATOM 809 O O . ARG A 1 97 ? 9.084 -1.286 -13.925 1.00 88.44 97 ARG A O 1
ATOM 816 N N . THR A 1 98 ? 9.975 -3.308 -13.607 1.00 89.81 98 THR A N 1
ATOM 817 C CA . THR A 1 98 ? 9.719 -3.769 -14.991 1.00 89.81 98 THR A CA 1
ATOM 818 C C . THR A 1 98 ? 8.242 -3.749 -15.393 1.00 89.81 98 THR A C 1
ATOM 820 O O . THR A 1 98 ? 7.957 -3.496 -16.559 1.00 89.81 98 THR A O 1
ATOM 823 N N . HIS A 1 99 ? 7.316 -3.897 -14.441 1.00 82.56 99 HIS A N 1
ATOM 824 C CA . HIS A 1 99 ? 5.869 -3.739 -14.650 1.00 82.56 99 HIS A CA 1
ATOM 825 C C . HIS A 1 99 ? 5.458 -2.335 -15.146 1.00 82.56 99 HIS A C 1
ATOM 827 O O . HIS A 1 99 ? 4.450 -2.204 -15.829 1.00 82.56 99 HIS A O 1
ATOM 833 N N . MET A 1 100 ? 6.254 -1.288 -14.878 1.00 84.38 100 MET A N 1
ATOM 834 C CA . MET A 1 100 ? 6.012 0.079 -15.373 1.00 84.38 100 MET A CA 1
ATOM 835 C C . MET A 1 100 ? 6.550 0.320 -16.793 1.00 84.38 100 MET A C 1
ATOM 837 O O . MET A 1 100 ? 6.720 1.478 -17.192 1.00 84.38 100 MET A O 1
ATOM 841 N N . ARG A 1 101 ? 6.856 -0.737 -17.557 1.00 88.50 101 ARG A N 1
ATOM 842 C CA . ARG A 1 101 ? 7.312 -0.634 -18.949 1.00 88.50 101 ARG A CA 1
ATOM 843 C C . ARG A 1 101 ? 6.265 -1.133 -19.936 1.00 88.50 101 ARG A C 1
ATOM 845 O O . ARG A 1 101 ? 5.613 -2.145 -19.705 1.00 88.50 101 ARG A O 1
ATOM 852 N N . ASP A 1 102 ? 6.142 -0.429 -21.056 1.00 87.38 102 ASP A N 1
ATOM 853 C CA . ASP A 1 102 ? 5.320 -0.862 -22.184 1.00 87.38 102 ASP A CA 1
ATOM 854 C C . ASP A 1 102 ? 5.979 -2.044 -22.946 1.00 87.38 102 ASP A C 1
ATOM 856 O O . ASP A 1 102 ? 7.157 -2.355 -22.726 1.00 87.38 102 ASP A O 1
ATOM 860 N N . PRO A 1 103 ? 5.268 -2.702 -23.886 1.00 94.44 103 PRO A N 1
ATOM 861 C CA . PRO A 1 103 ? 5.828 -3.782 -24.710 1.00 94.44 103 PRO A CA 1
ATOM 862 C C . PRO A 1 103 ? 6.996 -3.381 -25.632 1.00 94.44 103 PRO A C 1
ATOM 864 O O . PRO A 1 103 ? 7.570 -4.243 -26.296 1.00 94.44 103 PRO A O 1
ATOM 867 N N . HIS A 1 104 ? 7.349 -2.094 -25.701 1.00 94.50 104 HIS A N 1
ATOM 868 C CA . HIS A 1 104 ? 8.499 -1.564 -26.434 1.00 94.50 104 HIS A CA 1
ATOM 869 C C . HIS A 1 104 ? 9.676 -1.199 -25.503 1.00 94.50 104 HIS A C 1
ATOM 871 O O . HIS A 1 104 ? 10.747 -0.836 -25.987 1.00 94.50 104 HIS A O 1
ATOM 877 N N . GLY A 1 105 ? 9.505 -1.327 -24.181 1.00 92.00 105 GLY A N 1
ATOM 878 C CA . GLY A 1 105 ? 10.500 -1.012 -23.156 1.00 92.00 105 GLY A CA 1
ATOM 879 C C . GLY A 1 105 ? 10.485 0.436 -22.651 1.00 92.00 105 GLY A C 1
ATOM 880 O O . GLY A 1 105 ? 11.319 0.772 -21.807 1.00 92.00 105 GLY A O 1
ATOM 881 N N . ASN A 1 106 ? 9.562 1.284 -23.118 1.00 91.12 106 ASN A N 1
ATOM 882 C CA . ASN A 1 106 ? 9.406 2.657 -22.633 1.00 91.12 106 ASN A CA 1
ATOM 883 C C . ASN A 1 106 ? 8.744 2.673 -21.252 1.00 91.12 106 ASN A C 1
ATOM 885 O O . ASN A 1 106 ? 7.938 1.805 -20.930 1.00 91.12 106 ASN A O 1
ATOM 889 N N . TRP A 1 107 ? 9.020 3.700 -20.451 1.00 84.44 107 TRP A N 1
ATOM 890 C CA . TRP A 1 107 ? 8.351 3.896 -19.166 1.00 84.44 107 TRP A CA 1
ATOM 891 C C . TRP A 1 107 ? 6.926 4.440 -19.346 1.00 84.44 107 TRP A C 1
ATOM 893 O O . TRP A 1 107 ? 6.741 5.489 -19.960 1.00 84.44 107 TRP A O 1
ATOM 903 N N . ILE A 1 108 ? 5.936 3.760 -18.759 1.00 82.00 108 ILE A N 1
ATOM 904 C CA . ILE A 1 108 ? 4.515 4.162 -18.763 1.00 82.00 108 ILE A CA 1
ATOM 905 C C . ILE A 1 108 ? 4.317 5.462 -17.961 1.00 82.00 108 ILE A C 1
ATOM 907 O O . ILE A 1 108 ? 3.546 6.338 -18.351 1.00 82.00 108 ILE A O 1
ATOM 911 N N . ALA A 1 109 ? 5.063 5.607 -16.865 1.00 79.50 109 ALA A N 1
ATOM 912 C CA . ALA A 1 109 ? 5.231 6.844 -16.109 1.00 79.50 109 ALA A CA 1
ATOM 913 C C . ALA A 1 109 ? 6.715 6.994 -15.720 1.00 79.50 109 ALA A C 1
ATOM 915 O O . ALA A 1 109 ? 7.381 5.971 -15.535 1.00 79.50 109 ALA A O 1
ATOM 916 N N . PRO A 1 110 ? 7.262 8.222 -15.593 1.00 82.00 110 PRO A N 1
ATOM 917 C CA . PRO A 1 110 ? 8.671 8.423 -15.261 1.00 82.00 110 PRO A CA 1
ATOM 918 C C . PRO A 1 110 ? 9.074 7.672 -13.981 1.00 82.00 110 PRO A C 1
ATOM 920 O O . PRO A 1 110 ? 8.410 7.836 -12.954 1.00 82.00 110 PRO A O 1
ATOM 923 N N . PRO A 1 111 ? 10.141 6.854 -14.011 1.00 84.50 111 PRO A N 1
ATOM 924 C CA . PRO A 1 111 ? 10.555 6.095 -12.845 1.00 84.50 111 PRO A CA 1
ATOM 925 C C . PRO A 1 111 ? 11.141 7.027 -11.771 1.00 84.50 111 PRO A C 1
ATOM 927 O O . PRO A 1 111 ? 11.620 8.123 -12.081 1.00 84.50 111 PRO A O 1
ATOM 930 N N . PRO A 1 112 ? 11.178 6.582 -10.507 1.00 80.75 112 PRO A N 1
ATOM 931 C CA . PRO A 1 112 ? 11.823 7.327 -9.435 1.00 80.75 112 PRO A CA 1
ATOM 932 C C . PRO A 1 112 ? 13.327 7.525 -9.664 1.00 80.75 112 PRO A C 1
ATOM 934 O O . PRO A 1 112 ? 13.997 6.677 -10.252 1.00 80.75 112 PRO A O 1
ATOM 937 N N . ASN A 1 113 ? 13.864 8.623 -9.133 1.00 84.81 113 ASN A N 1
ATOM 938 C CA . ASN A 1 113 ? 15.244 9.084 -9.331 1.00 84.81 113 ASN A CA 1
ATOM 939 C C . ASN A 1 113 ? 16.309 8.389 -8.454 1.00 84.81 113 ASN A C 1
ATOM 941 O O . ASN A 1 113 ? 17.467 8.797 -8.479 1.00 84.81 113 ASN A O 1
ATOM 945 N N . TYR A 1 114 ? 15.924 7.379 -7.675 1.00 84.75 114 TYR A N 1
ATOM 946 C CA . TYR A 1 114 ? 16.817 6.515 -6.897 1.00 84.75 114 TYR A CA 1
ATOM 947 C C . TYR A 1 114 ? 16.734 5.075 -7.429 1.00 84.75 114 TYR A C 1
ATOM 949 O O . TYR A 1 114 ? 15.796 4.730 -8.156 1.00 84.75 114 TYR A O 1
ATOM 957 N N . GLU A 1 115 ? 17.686 4.223 -7.053 1.00 90.38 115 GLU A N 1
ATOM 958 C CA . GLU A 1 115 ? 17.792 2.841 -7.546 1.00 90.38 115 GLU A CA 1
ATOM 959 C C . GLU A 1 115 ? 16.580 1.946 -7.205 1.00 90.38 115 GLU A C 1
ATOM 961 O O . GLU A 1 115 ? 15.819 2.250 -6.281 1.00 90.38 115 GLU A O 1
ATOM 966 N N . PRO A 1 116 ? 16.355 0.841 -7.943 1.00 89.38 116 PRO A N 1
ATOM 967 C CA . PRO A 1 116 ? 15.354 -0.165 -7.596 1.00 89.38 116 PRO A CA 1
ATOM 968 C C . PRO A 1 116 ? 15.467 -0.675 -6.153 1.00 89.38 116 PRO A C 1
ATOM 970 O O . PRO A 1 116 ? 16.551 -0.715 -5.574 1.00 89.38 116 PRO A O 1
ATOM 973 N N . ILE A 1 117 ? 14.338 -1.091 -5.572 1.00 82.56 117 ILE A N 1
ATOM 974 C CA . ILE A 1 117 ? 14.328 -1.660 -4.218 1.00 82.56 117 ILE A CA 1
ATOM 975 C C . ILE A 1 117 ? 14.669 -3.147 -4.326 1.00 82.56 117 ILE A C 1
ATOM 977 O O . ILE A 1 117 ? 13.964 -3.890 -5.008 1.00 82.56 117 ILE A O 1
ATOM 981 N N . ILE A 1 118 ? 15.738 -3.558 -3.646 1.00 89.25 118 ILE A N 1
ATOM 982 C CA . ILE A 1 118 ? 16.213 -4.943 -3.531 1.00 89.25 118 ILE A CA 1
ATOM 983 C C . ILE A 1 118 ? 15.991 -5.375 -2.076 1.00 89.25 118 ILE A C 1
ATOM 985 O O . ILE A 1 118 ? 16.313 -4.622 -1.156 1.00 89.25 118 ILE A O 1
ATOM 989 N N . ALA A 1 119 ? 15.440 -6.569 -1.866 1.00 87.31 119 ALA A N 1
ATOM 990 C CA . ALA A 1 119 ? 15.172 -7.105 -0.531 1.00 87.31 119 ALA A CA 1
ATOM 991 C C . ALA A 1 119 ? 16.462 -7.572 0.171 1.00 87.31 119 ALA A C 1
ATOM 993 O O . ALA A 1 119 ? 17.475 -7.843 -0.476 1.00 87.31 119 ALA A O 1
ATOM 994 N N . GLN A 1 120 ? 16.426 -7.750 1.498 1.00 90.69 120 GLN A N 1
ATOM 995 C CA . GLN A 1 120 ? 17.602 -8.197 2.265 1.00 90.69 120 GLN A CA 1
ATOM 996 C C . GLN A 1 120 ? 18.101 -9.600 1.853 1.00 90.69 120 GLN A C 1
ATOM 998 O O . GLN A 1 120 ? 19.275 -9.914 2.037 1.00 90.69 120 GLN A O 1
ATOM 1003 N N . ASP A 1 121 ? 17.233 -10.436 1.276 1.00 93.31 121 ASP A N 1
ATOM 1004 C CA . ASP A 1 121 ? 17.588 -11.758 0.738 1.00 93.31 121 ASP A CA 1
ATOM 1005 C C . ASP A 1 121 ? 18.226 -11.714 -0.669 1.00 93.31 121 ASP A C 1
ATOM 1007 O O . ASP A 1 121 ? 18.582 -12.758 -1.215 1.00 93.31 121 ASP A O 1
ATOM 1011 N N . GLY A 1 122 ? 18.403 -10.520 -1.248 1.00 94.56 122 GLY A N 1
ATOM 1012 C CA . GLY A 1 122 ? 18.943 -10.317 -2.593 1.00 94.56 122 GLY A CA 1
ATOM 1013 C C . GLY A 1 122 ? 17.908 -10.431 -3.716 1.00 94.56 122 GLY A C 1
ATOM 1014 O O . GLY A 1 122 ? 18.275 -10.326 -4.883 1.00 94.56 122 GLY A O 1
ATOM 1015 N N . SER A 1 123 ? 16.620 -10.628 -3.407 1.00 94.25 123 SER A N 1
ATOM 1016 C CA . SER A 1 123 ? 15.555 -10.581 -4.413 1.00 94.25 123 SER A CA 1
ATOM 1017 C C . SER A 1 123 ? 15.452 -9.188 -5.046 1.00 94.25 123 SER A C 1
ATOM 1019 O O . SER A 1 123 ? 15.286 -8.195 -4.341 1.00 94.25 123 SER A O 1
ATOM 1021 N N . GLU A 1 124 ? 15.484 -9.121 -6.381 1.00 93.19 124 GLU A N 1
ATOM 1022 C CA . GLU A 1 124 ? 15.332 -7.875 -7.151 1.00 93.19 124 GLU A CA 1
ATOM 1023 C C . GLU A 1 124 ? 13.875 -7.547 -7.527 1.00 93.19 124 GLU A C 1
ATOM 1025 O O . GLU A 1 124 ? 13.558 -6.392 -7.808 1.00 93.19 124 GLU A O 1
ATOM 1030 N N . ASN A 1 125 ? 12.977 -8.538 -7.575 1.00 91.38 125 ASN A N 1
ATOM 1031 C CA . ASN A 1 125 ? 11.561 -8.314 -7.872 1.00 91.38 125 ASN A CA 1
ATOM 1032 C C . ASN A 1 125 ? 10.660 -9.408 -7.289 1.00 91.38 125 ASN A C 1
ATOM 1034 O O . ASN A 1 125 ? 10.758 -10.569 -7.687 1.00 91.38 125 ASN A O 1
ATOM 1038 N N . ASN A 1 126 ? 9.743 -9.020 -6.406 1.00 91.19 126 ASN A N 1
ATOM 1039 C CA . ASN A 1 126 ? 8.702 -9.888 -5.855 1.00 91.19 126 ASN A CA 1
ATOM 1040 C C . ASN A 1 126 ? 7.348 -9.179 -5.650 1.00 91.19 126 ASN A C 1
ATOM 1042 O O . ASN A 1 126 ? 6.464 -9.746 -5.007 1.00 91.19 126 ASN A O 1
ATOM 1046 N N . LEU A 1 127 ? 7.165 -7.986 -6.237 1.00 84.00 127 LEU A N 1
ATOM 1047 C CA . LEU A 1 127 ? 5.901 -7.235 -6.254 1.00 84.00 127 LEU A CA 1
ATOM 1048 C C . LEU A 1 127 ? 4.687 -8.128 -6.563 1.00 84.00 127 LEU A C 1
ATOM 1050 O O . LEU A 1 127 ? 3.685 -8.045 -5.867 1.00 84.00 127 LEU A O 1
ATOM 1054 N N . ASP A 1 128 ? 4.798 -9.035 -7.534 1.00 86.00 128 ASP A N 1
ATOM 1055 C CA . ASP A 1 128 ? 3.737 -9.965 -7.942 1.00 86.00 128 ASP A CA 1
ATOM 1056 C C . ASP A 1 128 ? 3.267 -10.938 -6.842 1.00 86.00 128 ASP A C 1
ATOM 1058 O O . ASP A 1 128 ? 2.249 -11.599 -7.030 1.00 86.00 128 ASP A O 1
ATOM 1062 N N . GLU A 1 129 ? 3.992 -11.092 -5.729 1.00 88.12 129 GLU A N 1
ATOM 1063 C CA . GLU A 1 129 ? 3.552 -11.874 -4.560 1.00 88.12 129 GLU A CA 1
ATOM 1064 C C . GLU A 1 129 ? 2.796 -11.007 -3.539 1.00 88.12 129 GLU A C 1
ATOM 1066 O O . GLU A 1 129 ? 1.870 -11.486 -2.888 1.00 88.12 129 GLU A O 1
ATOM 1071 N N . TYR A 1 130 ? 3.141 -9.720 -3.444 1.00 82.00 130 TYR A N 1
ATOM 1072 C CA . TYR A 1 130 ? 2.420 -8.714 -2.659 1.00 82.00 130 TYR A CA 1
ATOM 1073 C C . TYR A 1 130 ? 1.087 -8.350 -3.342 1.00 82.00 130 TYR A C 1
ATOM 1075 O O . TYR A 1 130 ? 0.005 -8.503 -2.776 1.00 82.00 130 TYR A O 1
ATOM 1083 N N . VAL A 1 131 ? 1.155 -8.044 -4.638 1.00 79.56 131 VAL A N 1
ATOM 1084 C CA . VAL A 1 131 ? 0.045 -7.622 -5.506 1.00 79.56 131 VAL A CA 1
ATOM 1085 C C . VAL A 1 131 ? -0.875 -8.788 -5.916 1.00 79.56 131 VAL A C 1
ATOM 1087 O O . VAL A 1 131 ? -1.863 -8.583 -6.616 1.00 79.56 131 VAL A O 1
ATOM 1090 N N . ARG A 1 132 ? -0.607 -10.030 -5.497 1.00 81.94 132 ARG A N 1
ATOM 1091 C CA . ARG A 1 132 ? -1.460 -11.190 -5.799 1.00 81.94 132 ARG A CA 1
ATOM 1092 C C . ARG A 1 132 ? -2.238 -11.633 -4.577 1.00 81.94 132 ARG A C 1
ATOM 1094 O O . ARG A 1 132 ? -1.654 -11.972 -3.553 1.00 81.94 132 ARG A O 1
ATOM 1101 N N . ILE A 1 133 ? -3.548 -11.743 -4.740 1.00 75.62 133 ILE A N 1
ATOM 1102 C CA . ILE A 1 133 ? -4.462 -12.307 -3.751 1.00 75.62 133 ILE A CA 1
ATOM 1103 C C . ILE A 1 133 ? -4.886 -13.724 -4.159 1.00 75.62 133 ILE A C 1
ATOM 1105 O O . ILE A 1 133 ? -5.030 -14.039 -5.345 1.00 75.62 133 ILE A O 1
ATOM 1109 N N . ARG A 1 134 ? -5.085 -14.601 -3.170 1.00 75.06 134 ARG A N 1
ATOM 1110 C CA . ARG A 1 134 ? -5.676 -15.935 -3.337 1.00 75.06 134 ARG A CA 1
ATOM 1111 C C . ARG A 1 134 ? -6.695 -16.171 -2.230 1.00 75.06 134 ARG A C 1
ATOM 1113 O O . ARG A 1 134 ? -6.433 -15.861 -1.075 1.00 75.06 134 ARG A O 1
ATOM 1120 N N . ALA A 1 135 ? -7.807 -16.830 -2.548 1.00 70.75 135 ALA A N 1
ATOM 1121 C CA . ALA A 1 135 ? -8.818 -17.200 -1.549 1.00 70.75 135 ALA A CA 1
ATOM 1122 C C . ALA A 1 135 ? -8.307 -18.184 -0.470 1.00 70.75 135 ALA A C 1
ATOM 1124 O O . ALA A 1 135 ? -8.945 -18.331 0.564 1.00 70.75 135 ALA A O 1
ATOM 1125 N N . ALA A 1 136 ? -7.168 -18.849 -0.703 1.00 69.38 136 ALA A N 1
ATOM 1126 C CA . ALA A 1 136 ? -6.493 -19.701 0.280 1.00 69.38 136 ALA A CA 1
ATOM 1127 C C . ALA A 1 136 ? -5.614 -18.919 1.278 1.00 69.38 136 ALA A C 1
ATOM 1129 O O . ALA A 1 136 ? -5.212 -19.483 2.291 1.00 69.38 136 ALA A O 1
ATOM 1130 N N . ASP A 1 137 ? -5.328 -17.643 0.995 1.00 71.00 137 ASP A N 1
ATOM 1131 C CA . ASP A 1 137 ? -4.503 -16.766 1.835 1.00 71.00 137 ASP A CA 1
ATOM 1132 C C . ASP A 1 137 ? -5.379 -15.907 2.787 1.00 71.00 137 ASP A C 1
ATOM 1134 O O . ASP A 1 137 ? -4.856 -15.132 3.586 1.00 71.00 137 ASP A O 1
ATOM 1138 N N . ALA A 1 138 ? -6.713 -16.026 2.695 1.00 70.56 138 ALA A N 1
ATOM 1139 C CA . ALA A 1 138 ? -7.684 -15.355 3.561 1.00 70.56 138 ALA A CA 1
ATOM 1140 C C . ALA A 1 138 ? -7.840 -16.100 4.896 1.00 70.56 138 ALA A C 1
ATOM 1142 O O . ALA A 1 138 ? -8.041 -17.316 4.915 1.00 70.56 138 ALA A O 1
ATOM 1143 N N . MET A 1 139 ? -7.763 -15.373 6.013 1.00 70.25 139 MET A N 1
ATOM 1144 C CA . MET A 1 139 ? -7.732 -15.955 7.359 1.00 70.25 139 MET A CA 1
ATOM 1145 C C . MET A 1 139 ? -9.003 -15.584 8.127 1.00 70.25 139 MET A C 1
ATOM 1147 O O . MET A 1 139 ? -9.367 -14.419 8.191 1.00 70.25 139 MET A O 1
ATOM 1151 N N . THR A 1 140 ? -9.682 -16.571 8.720 1.00 69.75 140 THR A N 1
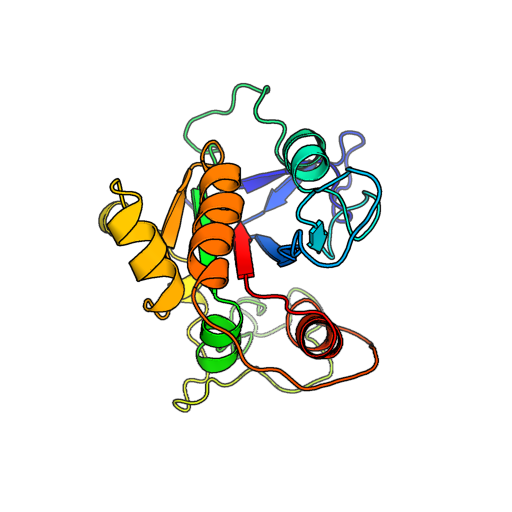ATOM 1152 C CA . THR A 1 140 ? -10.974 -16.378 9.418 1.00 69.75 140 THR A CA 1
ATOM 1153 C C . THR A 1 140 ? -10.876 -16.510 10.944 1.00 69.75 140 THR A C 1
ATOM 1155 O O . THR A 1 140 ? -11.894 -16.658 11.615 1.00 69.75 140 THR A O 1
ATOM 1158 N N . ASP A 1 141 ? -9.662 -16.526 11.494 1.00 78.69 141 ASP A N 1
ATOM 1159 C CA . ASP A 1 141 ? -9.385 -16.506 12.934 1.00 78.69 141 ASP A CA 1
ATOM 1160 C C . ASP A 1 141 ? -8.475 -15.316 13.236 1.00 78.69 141 ASP A C 1
ATOM 1162 O O . ASP A 1 141 ? -7.375 -15.216 12.690 1.00 78.69 141 ASP A O 1
ATOM 1166 N N . ILE A 1 142 ? -8.941 -14.437 14.124 1.00 71.69 142 ILE A N 1
ATOM 1167 C CA . ILE A 1 142 ? -8.248 -13.214 14.535 1.00 71.69 142 ILE A CA 1
ATOM 1168 C C . ILE A 1 142 ? -6.876 -13.546 15.137 1.00 71.69 142 ILE A C 1
ATOM 1170 O O . ILE A 1 142 ? -5.908 -12.844 14.866 1.00 71.69 142 ILE A O 1
ATOM 1174 N N . ASN A 1 143 ? -6.746 -14.641 15.896 1.00 72.88 143 ASN A N 1
ATOM 1175 C CA . ASN A 1 143 ? -5.468 -15.006 16.520 1.00 72.88 143 ASN A CA 1
ATOM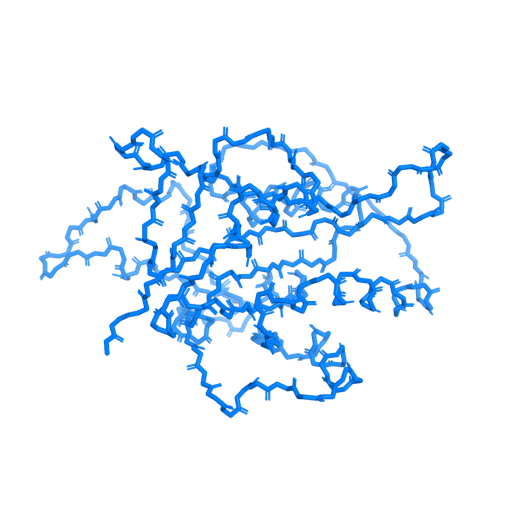 1176 C C . ASN A 1 143 ? -4.426 -15.353 15.449 1.00 72.88 143 ASN A C 1
ATOM 1178 O O . ASN A 1 143 ? -3.346 -14.767 15.412 1.00 72.88 143 ASN A O 1
ATOM 1182 N N . ALA A 1 144 ? -4.791 -16.250 14.527 1.00 76.62 144 ALA A N 1
ATOM 1183 C CA . ALA A 1 144 ? -3.945 -16.624 13.400 1.00 76.62 144 ALA A CA 1
ATOM 1184 C C . ALA A 1 144 ? -3.637 -15.432 12.473 1.00 76.62 144 ALA A C 1
ATOM 1186 O O . ALA A 1 144 ? -2.541 -15.365 11.918 1.00 76.62 144 ALA A O 1
ATOM 1187 N N . LEU A 1 145 ? -4.569 -14.484 12.318 1.00 75.06 145 LEU A N 1
ATOM 1188 C CA . LEU A 1 145 ? -4.351 -13.266 11.543 1.00 75.06 145 LEU A CA 1
ATOM 1189 C C . LEU A 1 145 ? -3.356 -12.307 12.221 1.00 75.06 145 LEU A C 1
ATOM 1191 O O . LEU A 1 145 ? -2.458 -11.795 11.555 1.00 75.06 145 LEU A O 1
ATOM 1195 N N . VAL A 1 146 ? -3.457 -12.080 13.533 1.00 74.81 146 VAL A N 1
ATOM 1196 C CA . VAL A 1 146 ? -2.512 -11.203 14.246 1.00 74.81 146 VAL A CA 1
ATOM 1197 C C . VAL A 1 146 ? -1.122 -11.851 14.326 1.00 74.81 146 VAL A C 1
ATOM 1199 O O . VAL A 1 146 ? -0.127 -11.187 14.038 1.00 74.81 146 VAL A O 1
ATOM 1202 N N . ASP A 1 147 ? -1.028 -13.156 14.594 1.00 79.31 147 ASP A N 1
ATOM 1203 C CA . ASP A 1 147 ? 0.248 -13.886 14.523 1.00 79.31 147 ASP A CA 1
ATOM 1204 C C . ASP A 1 147 ? 0.835 -13.853 13.097 1.00 79.31 147 ASP A C 1
ATOM 1206 O O . ASP A 1 147 ? 2.044 -13.680 12.906 1.00 79.31 147 ASP A O 1
ATOM 1210 N N . GLY A 1 148 ? -0.022 -13.960 12.076 1.00 83.19 148 GLY A N 1
ATOM 1211 C CA . GLY A 1 148 ? 0.343 -13.838 10.666 1.00 83.19 148 GLY A CA 1
ATOM 1212 C C . GLY A 1 148 ? 0.869 -12.448 10.299 1.00 83.19 148 GLY A C 1
ATOM 1213 O O . GLY A 1 148 ? 1.861 -12.350 9.579 1.00 83.19 148 GLY A O 1
ATOM 1214 N N . LEU A 1 149 ? 0.279 -11.372 10.830 1.00 80.69 149 LEU A N 1
ATOM 1215 C CA . LEU A 1 149 ? 0.715 -9.993 10.585 1.00 80.69 149 LEU A CA 1
ATOM 1216 C C . LEU A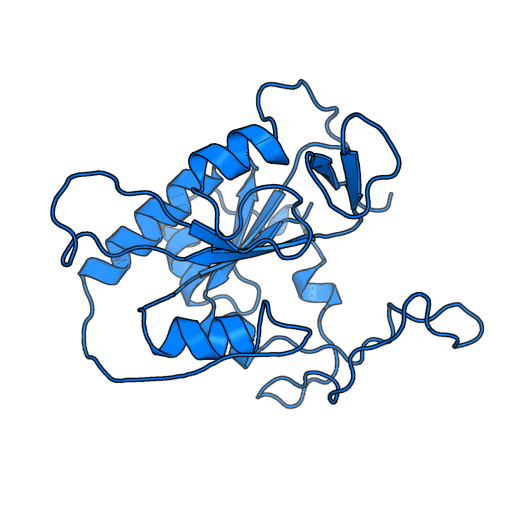 1 149 ? 2.186 -9.775 10.973 1.00 80.69 149 LEU A C 1
ATOM 1218 O O . LEU A 1 149 ? 2.918 -9.092 10.255 1.00 80.69 149 LEU A O 1
ATOM 1222 N N . TYR A 1 150 ? 2.617 -10.374 12.087 1.00 81.00 150 TYR A N 1
ATOM 1223 C CA . TYR A 1 150 ? 3.968 -10.234 12.637 1.00 81.00 150 TYR A CA 1
ATOM 1224 C C . TYR A 1 150 ? 4.968 -11.308 12.176 1.00 81.00 150 TYR A C 1
ATOM 1226 O O . TYR A 1 150 ? 6.138 -11.237 12.556 1.00 81.00 150 TYR A O 1
ATOM 1234 N N . SER A 1 151 ? 4.552 -12.282 11.357 1.00 84.38 151 SER A N 1
ATOM 1235 C CA . SER A 1 151 ? 5.413 -13.400 10.927 1.00 84.38 151 SER A CA 1
ATOM 1236 C C . SER A 1 151 ? 5.407 -13.697 9.422 1.00 84.38 151 SER A C 1
ATOM 1238 O O . SER A 1 151 ? 6.388 -14.236 8.905 1.00 84.38 151 SER A O 1
ATOM 1240 N N . ASN A 1 152 ? 4.350 -13.342 8.688 1.00 87.94 152 ASN A N 1
ATOM 1241 C CA . ASN A 1 152 ? 4.235 -13.629 7.262 1.00 87.94 152 ASN A CA 1
ATOM 1242 C C . ASN A 1 152 ? 4.955 -12.565 6.419 1.00 87.94 152 ASN A C 1
ATOM 1244 O O . ASN A 1 152 ? 4.604 -11.386 6.456 1.00 87.94 152 ASN A O 1
ATOM 1248 N N . LYS A 1 153 ? 5.903 -13.001 5.575 1.00 87.50 153 LYS A N 1
ATOM 1249 C CA . LYS A 1 153 ? 6.634 -12.176 4.590 1.00 87.50 153 LYS A CA 1
ATOM 1250 C C . LYS A 1 153 ? 5.717 -11.299 3.723 1.00 87.50 153 LYS A C 1
ATOM 1252 O O . LYS A 1 153 ? 6.115 -10.202 3.327 1.00 87.50 153 LYS A O 1
ATOM 1257 N N . TYR A 1 154 ? 4.509 -11.786 3.443 1.00 86.31 154 TYR A N 1
ATOM 1258 C CA . TYR A 1 154 ? 3.496 -11.133 2.611 1.00 86.31 154 TYR A CA 1
ATOM 1259 C C . TYR A 1 154 ? 2.295 -10.612 3.422 1.00 86.31 154 TYR A C 1
ATOM 1261 O O . TYR A 1 154 ? 1.299 -10.195 2.838 1.00 86.31 154 TYR A O 1
ATOM 1269 N N . GLY A 1 155 ? 2.364 -10.628 4.756 1.00 85.25 155 GLY A N 1
ATOM 1270 C CA . GLY A 1 155 ? 1.269 -10.193 5.623 1.00 85.25 155 GLY A CA 1
ATOM 1271 C C . GLY A 1 155 ? 0.010 -11.061 5.524 1.00 85.25 155 GLY A C 1
ATOM 1272 O O . GLY A 1 155 ? 0.075 -12.243 5.186 1.00 85.25 155 GLY A O 1
ATOM 1273 N N . VAL A 1 156 ? -1.140 -10.472 5.842 1.00 85.56 156 VAL A N 1
ATOM 1274 C CA . VAL A 1 156 ? -2.432 -11.159 6.022 1.00 85.56 156 VAL A CA 1
ATOM 1275 C C . VAL A 1 156 ? -3.553 -10.471 5.255 1.00 85.56 156 VAL A C 1
ATOM 1277 O O . VAL A 1 156 ? -3.433 -9.290 4.930 1.00 85.56 156 VAL A O 1
ATOM 1280 N N . LEU A 1 157 ? -4.617 -11.216 4.938 1.00 82.12 157 LEU A N 1
ATOM 1281 C CA . LEU A 1 157 ? -5.709 -10.746 4.085 1.00 82.12 157 LEU A CA 1
ATOM 1282 C C . LEU A 1 157 ? -7.041 -10.614 4.818 1.00 82.12 157 LEU A C 1
ATOM 1284 O O . LEU A 1 157 ? -7.473 -11.561 5.474 1.00 82.12 157 LEU A O 1
ATOM 1288 N N . GLU A 1 158 ? -7.713 -9.487 4.587 1.00 76.88 158 GLU A N 1
ATOM 1289 C CA . GLU A 1 158 ? -9.031 -9.149 5.139 1.00 76.88 158 GLU A CA 1
ATOM 1290 C C . GLU A 1 158 ? -9.949 -8.471 4.120 1.00 76.88 158 GLU A C 1
ATOM 1292 O O . GLU A 1 158 ? -9.494 -7.903 3.126 1.00 76.88 158 GLU A O 1
ATOM 1297 N N . GLY A 1 159 ? -11.250 -8.460 4.396 1.00 74.50 159 GLY A N 1
ATOM 1298 C CA . GLY A 1 159 ? -12.203 -7.591 3.725 1.00 74.50 159 GLY A CA 1
ATOM 1299 C C . GLY A 1 159 ? -12.106 -6.128 4.174 1.00 74.50 159 GLY A C 1
ATOM 1300 O O . GLY A 1 159 ? -11.740 -5.790 5.295 1.00 74.50 159 GLY A O 1
ATOM 1301 N N . GLU A 1 160 ? -12.542 -5.227 3.298 1.00 69.19 160 GLU A N 1
ATOM 1302 C CA . GLU A 1 160 ? -12.680 -3.783 3.559 1.00 69.19 160 GLU A CA 1
ATOM 1303 C C . GLU A 1 160 ? -13.533 -3.396 4.786 1.00 69.19 160 GLU A C 1
ATOM 1305 O O . GLU A 1 160 ? -13.451 -2.264 5.261 1.00 69.19 160 GLU A O 1
ATOM 1310 N N . GLU A 1 161 ? -14.359 -4.321 5.281 1.00 71.12 161 GLU A N 1
ATOM 1311 C CA . GLU A 1 161 ? -15.229 -4.157 6.452 1.00 71.12 161 GLU A CA 1
ATOM 1312 C C . GLU A 1 161 ? -14.482 -4.439 7.777 1.00 71.12 161 GLU A C 1
ATOM 1314 O O . GLU A 1 161 ? -14.916 -3.983 8.834 1.00 71.12 161 GLU A O 1
ATOM 1319 N N . GLU A 1 162 ? -13.340 -5.136 7.725 1.00 71.00 162 GLU A N 1
ATOM 1320 C CA . GLU A 1 162 ? -12.607 -5.672 8.887 1.00 71.00 162 GLU A CA 1
ATOM 1321 C C . GLU A 1 162 ? -11.404 -4.794 9.298 1.00 71.00 162 GLU A C 1
ATOM 1323 O O . GLU A 1 162 ? -11.005 -4.806 10.458 1.00 71.00 162 GLU A O 1
ATOM 1328 N N . MET A 1 163 ? -10.940 -3.902 8.409 1.00 69.62 163 MET A N 1
ATOM 1329 C CA . MET A 1 163 ? -9.765 -3.010 8.537 1.00 69.62 163 MET A CA 1
ATOM 1330 C C . MET A 1 163 ? -9.537 -2.330 9.905 1.00 69.62 163 MET A C 1
ATOM 1332 O O . MET A 1 163 ? -8.399 -2.026 10.273 1.00 69.62 163 MET A O 1
ATOM 1336 N N . GLN A 1 164 ? -10.605 -2.016 10.645 1.00 64.62 164 GLN A N 1
ATOM 1337 C CA . GLN A 1 164 ? -10.505 -1.378 11.964 1.00 64.62 164 GLN A CA 1
ATOM 1338 C C . GLN A 1 164 ? -10.101 -2.365 13.072 1.00 64.62 164 GLN A C 1
ATOM 1340 O O . GLN A 1 164 ? -9.459 -1.952 14.035 1.00 64.62 164 GLN A O 1
ATOM 1345 N N . VAL A 1 165 ? -10.437 -3.651 12.930 1.00 61.22 165 VAL A N 1
ATOM 1346 C CA . VAL A 1 165 ? -10.143 -4.718 13.898 1.00 61.22 165 VAL A CA 1
ATOM 1347 C C . VAL A 1 165 ? -8.633 -4.907 14.024 1.00 61.22 165 VAL A C 1
ATOM 1349 O O . VAL A 1 165 ? -8.096 -4.793 15.121 1.00 61.22 165 VAL A O 1
ATOM 1352 N N . VAL A 1 166 ? -7.909 -5.054 12.911 1.00 61.94 166 VAL A N 1
ATOM 1353 C CA . VAL A 1 166 ? -6.446 -5.258 12.938 1.00 61.94 166 VAL A CA 1
ATOM 1354 C C . VAL A 1 166 ? -5.699 -4.054 13.490 1.00 61.94 166 VAL A C 1
ATOM 1356 O O . VAL A 1 166 ? -4.749 -4.218 14.253 1.00 61.94 166 VAL A O 1
ATOM 1359 N N . ALA A 1 167 ? -6.139 -2.836 13.160 1.00 59.28 167 ALA A N 1
ATOM 1360 C CA . ALA A 1 167 ? -5.552 -1.619 13.718 1.00 59.28 167 ALA A CA 1
ATOM 1361 C C . ALA A 1 167 ? -5.670 -1.574 15.258 1.00 59.28 167 ALA A C 1
ATOM 1363 O O . ALA A 1 167 ? -4.781 -1.041 15.927 1.00 59.28 167 ALA A O 1
ATOM 1364 N N . ILE A 1 168 ? -6.728 -2.175 15.815 1.00 54.31 168 ILE A N 1
ATOM 1365 C CA . ILE A 1 168 ? -6.964 -2.311 17.256 1.00 54.31 168 ILE A CA 1
ATOM 1366 C C . ILE A 1 168 ? -6.178 -3.495 17.847 1.00 54.31 168 ILE A C 1
ATOM 1368 O O . ILE A 1 168 ? -5.466 -3.306 18.832 1.00 54.31 168 ILE A O 1
ATOM 1372 N N . ASP A 1 169 ? -6.252 -4.693 17.266 1.00 51.84 169 ASP A N 1
ATOM 1373 C CA . ASP A 1 169 ? -5.684 -5.907 17.873 1.00 51.84 169 ASP A CA 1
ATOM 1374 C C . ASP A 1 169 ? -4.155 -5.994 17.753 1.00 51.84 169 ASP A C 1
ATOM 1376 O O . ASP A 1 169 ? -3.477 -6.395 18.705 1.00 51.84 169 ASP A O 1
ATOM 1380 N N . ALA A 1 170 ? -3.576 -5.504 16.653 1.00 50.66 170 ALA A N 1
ATOM 1381 C CA . ALA A 1 170 ? -2.129 -5.316 16.543 1.00 50.66 170 ALA A CA 1
ATOM 1382 C C . ALA A 1 170 ? -1.619 -4.334 17.622 1.00 50.66 170 ALA A C 1
ATOM 1384 O O . ALA A 1 170 ? -0.631 -4.581 18.319 1.00 50.66 170 ALA A O 1
ATOM 1385 N N . TYR A 1 171 ? -2.366 -3.250 17.859 1.00 37.09 171 TYR A N 1
ATOM 1386 C CA . TYR A 1 171 ? -2.076 -2.320 18.948 1.00 37.09 171 TYR A CA 1
ATOM 1387 C C . TYR A 1 171 ? -2.213 -2.965 20.348 1.00 37.09 171 TYR A C 1
ATOM 1389 O O . TYR A 1 171 ? -1.459 -2.630 21.270 1.00 37.09 171 TYR A O 1
ATOM 1397 N N . VAL A 1 172 ? -3.133 -3.921 20.526 1.00 28.45 172 VAL A N 1
ATOM 1398 C CA . VAL A 1 172 ? -3.275 -4.692 21.773 1.00 28.45 172 VAL A CA 1
ATOM 1399 C C . VAL A 1 172 ? -2.079 -5.621 22.008 1.00 28.45 172 VAL A C 1
ATOM 1401 O O . VAL A 1 172 ? -1.601 -5.672 23.145 1.00 28.45 172 VAL A O 1
ATOM 1404 N N . GLN A 1 173 ? -1.533 -6.290 20.983 1.00 27.98 173 GLN A N 1
ATOM 1405 C CA . GLN A 1 173 ? -0.305 -7.083 21.151 1.00 27.98 173 GLN A CA 1
ATOM 1406 C C . GLN A 1 173 ? 0.905 -6.207 21.524 1.00 27.98 173 GLN A C 1
ATOM 1408 O O . GLN A 1 173 ? 1.634 -6.549 22.461 1.00 27.98 173 GLN A O 1
ATOM 1413 N N . PHE A 1 174 ? 1.098 -5.039 20.894 1.00 26.77 174 PHE A N 1
ATOM 1414 C CA . PHE A 1 174 ? 2.261 -4.188 21.201 1.00 26.77 174 PHE A CA 1
ATOM 1415 C C . PHE A 1 174 ? 2.288 -3.665 22.653 1.00 26.77 174 PHE A C 1
ATOM 1417 O O . PHE A 1 174 ? 3.359 -3.406 23.206 1.00 26.77 174 PHE A O 1
ATOM 1424 N N . LYS A 1 175 ? 1.143 -3.604 23.356 1.00 27.42 175 LYS A N 1
ATOM 1425 C CA . LYS A 1 175 ? 1.110 -3.287 24.801 1.00 27.42 175 LYS A CA 1
ATOM 1426 C C . LYS A 1 175 ? 1.919 -4.253 25.687 1.00 27.42 175 LYS A C 1
ATOM 1428 O O . LYS A 1 175 ? 2.172 -3.895 26.840 1.00 27.42 175 LYS A O 1
ATOM 1433 N N . TRP A 1 176 ? 2.340 -5.415 25.176 1.00 20.81 176 TRP A N 1
ATOM 1434 C CA . TRP A 1 176 ? 3.050 -6.465 25.918 1.00 20.81 176 TRP A CA 1
ATOM 1435 C C . TRP A 1 176 ? 4.567 -6.570 25.659 1.00 20.81 176 TRP A C 1
ATOM 1437 O O . TRP A 1 176 ? 5.216 -7.412 26.278 1.00 20.81 176 TRP A O 1
ATOM 1447 N N . SER A 1 177 ? 5.174 -5.712 24.827 1.00 25.80 177 SER A N 1
ATOM 1448 C CA . SER A 1 177 ? 6.634 -5.702 24.592 1.00 25.80 177 SER A CA 1
ATOM 1449 C C . SER A 1 177 ? 7.202 -4.276 24.537 1.00 25.80 177 SER A C 1
ATOM 1451 O O . SER A 1 177 ? 6.517 -3.359 24.095 1.00 25.80 177 SER A O 1
ATOM 1453 N N . TYR A 1 178 ? 8.428 -4.039 25.036 1.00 21.22 178 TYR A N 1
ATOM 1454 C CA . TYR A 1 178 ? 8.963 -2.668 25.136 1.00 21.22 178 TYR A CA 1
ATOM 1455 C C . TYR A 1 178 ? 10.496 -2.546 25.268 1.00 21.22 178 TYR A C 1
ATOM 1457 O O . TYR A 1 178 ? 11.089 -3.121 26.185 1.00 21.22 178 TYR A O 1
ATOM 1465 N N . LYS A 1 179 ? 11.117 -1.712 24.412 1.00 23.73 179 LYS A N 1
ATOM 1466 C CA . LYS A 1 179 ? 12.405 -0.984 24.588 1.00 23.73 179 LYS A CA 1
ATOM 1467 C C . LYS A 1 179 ? 12.587 0.039 23.437 1.00 23.73 179 LYS A C 1
ATOM 1469 O O . LYS A 1 179 ? 12.017 -0.155 22.371 1.00 23.73 179 LYS A O 1
ATOM 1474 N N . SER A 1 180 ? 13.328 1.132 23.661 1.00 25.44 180 SER A N 1
ATOM 1475 C CA . SER A 1 180 ? 13.227 2.404 22.889 1.00 25.44 180 SER A CA 1
ATOM 1476 C C . SER A 1 180 ? 14.521 2.828 22.156 1.00 25.44 180 SER A C 1
ATOM 1478 O O . SER A 1 180 ? 15.577 2.414 22.618 1.00 25.44 180 SER A O 1
ATOM 1480 N N . PHE A 1 181 ? 14.454 3.697 21.116 1.00 23.00 181 PHE A N 1
ATOM 1481 C CA . PHE A 1 181 ? 15.491 4.672 20.639 1.00 23.00 181 PHE A CA 1
ATOM 1482 C C . PHE A 1 181 ? 14.960 5.567 19.456 1.00 23.00 181 PHE A C 1
ATOM 1484 O O . PHE A 1 181 ? 13.744 5.673 19.332 1.00 23.00 181 PHE A O 1
ATOM 1491 N N . CYS A 1 182 ? 15.822 6.249 18.660 1.00 22.02 182 CYS A N 1
ATOM 1492 C CA . CYS A 1 182 ? 15.560 7.449 17.801 1.00 22.02 182 CYS A CA 1
ATOM 1493 C C . CYS A 1 182 ? 16.505 7.543 16.545 1.00 22.02 182 CYS A C 1
ATOM 1495 O O . CYS A 1 182 ? 17.526 6.858 16.581 1.00 22.02 182 CYS A O 1
ATOM 1497 N N . THR A 1 183 ? 16.395 8.370 15.467 1.00 25.88 183 THR A N 1
ATOM 1498 C CA . THR A 1 183 ? 15.347 9.257 14.844 1.00 25.88 183 THR A CA 1
ATOM 1499 C C . THR A 1 183 ? 15.582 9.532 13.286 1.00 25.88 183 THR A C 1
ATOM 1501 O O . THR A 1 183 ? 15.547 8.551 12.534 1.00 25.88 183 THR A O 1
ATOM 1504 N N . PRO A 1 184 ? 15.941 10.739 12.729 1.00 40.78 184 PRO A N 1
ATOM 1505 C CA . PRO A 1 184 ? 15.028 11.724 12.061 1.00 40.78 184 PRO A CA 1
ATOM 1506 C C . PRO A 1 184 ? 15.239 12.179 10.567 1.00 40.78 184 PRO A C 1
ATOM 1508 O O . PRO A 1 184 ? 16.275 11.959 9.942 1.00 40.78 184 PRO A O 1
ATOM 1511 N N . MET A 1 185 ? 14.263 12.990 10.086 1.00 24.66 185 MET A N 1
ATOM 1512 C CA . MET A 1 185 ? 14.223 14.054 9.023 1.00 24.66 185 MET A CA 1
ATOM 1513 C C . MET A 1 185 ? 14.229 13.779 7.473 1.00 24.66 185 MET A C 1
ATOM 1515 O O . MET A 1 185 ? 15.285 13.864 6.851 1.00 24.66 185 MET A O 1
ATOM 1519 N N . ILE A 1 186 ? 13.030 13.652 6.846 1.00 31.45 186 ILE A N 1
ATOM 1520 C CA . ILE A 1 186 ? 12.452 14.306 5.598 1.00 31.45 186 ILE A CA 1
ATOM 1521 C C . ILE A 1 186 ? 13.262 14.404 4.216 1.00 31.45 186 ILE A C 1
ATOM 1523 O O . ILE A 1 186 ? 14.402 13.951 4.198 1.00 31.45 186 ILE A O 1
ATOM 1527 N N . PRO A 1 187 ? 12.763 14.899 3.026 1.00 38.53 187 PRO A N 1
ATOM 1528 C CA . PRO A 1 187 ? 12.118 14.090 1.944 1.00 38.53 187 PRO A CA 1
ATOM 1529 C C . PRO A 1 187 ? 12.636 14.270 0.438 1.00 38.53 187 PRO A C 1
ATOM 1531 O O . PRO A 1 187 ? 13.848 14.255 0.231 1.00 38.53 187 PRO A O 1
ATOM 1534 N N . PRO A 1 188 ? 11.769 14.499 -0.606 1.00 44.06 188 PRO A N 1
ATOM 1535 C CA . PRO A 1 188 ? 11.681 13.987 -2.024 1.00 44.06 188 PRO A CA 1
ATOM 1536 C C . PRO A 1 188 ? 12.116 12.534 -2.464 1.00 44.06 188 PRO A C 1
ATOM 1538 O O . PRO A 1 188 ? 13.293 12.238 -2.303 1.00 44.06 188 PRO A O 1
ATOM 1541 N N . SER A 1 189 ? 11.391 11.576 -3.122 1.00 34.12 189 SER A N 1
ATOM 1542 C CA . SER A 1 189 ? 10.015 11.443 -3.700 1.00 34.12 189 SER A CA 1
ATOM 1543 C C . SER A 1 189 ? 9.180 10.136 -3.460 1.00 34.12 189 SER A C 1
ATOM 1545 O O . SER A 1 189 ? 8.040 10.284 -3.020 1.00 34.12 189 SER A O 1
ATOM 1547 N N . VAL A 1 190 ? 9.619 8.881 -3.735 1.00 43.66 190 VAL A N 1
ATOM 1548 C CA . VAL A 1 190 ? 8.803 7.650 -3.435 1.00 43.66 190 VAL A CA 1
ATOM 1549 C C . VAL A 1 190 ? 8.873 7.336 -1.952 1.00 43.66 190 VAL A C 1
ATOM 1551 O O . VAL A 1 190 ? 9.786 6.685 -1.443 1.00 43.66 190 VAL A O 1
ATOM 1554 N N . HIS A 1 191 ? 7.917 7.903 -1.239 1.00 36.78 191 HIS A N 1
ATOM 1555 C CA . HIS A 1 191 ? 8.141 8.262 0.152 1.00 36.78 191 HIS A CA 1
ATOM 1556 C C . HIS A 1 191 ? 7.305 7.514 1.158 1.00 36.78 191 HIS A C 1
ATOM 1558 O O . HIS A 1 191 ? 7.648 7.519 2.335 1.00 36.78 191 HIS A O 1
ATOM 1564 N N . MET A 1 192 ? 6.305 6.772 0.696 1.00 38.03 192 MET A N 1
ATOM 1565 C CA . MET A 1 192 ? 5.526 5.894 1.559 1.00 38.03 192 MET A CA 1
ATOM 1566 C C . MET A 1 192 ? 6.362 4.750 2.165 1.00 38.03 192 MET A C 1
ATOM 1568 O O . MET A 1 192 ? 5.928 4.126 3.124 1.00 38.03 192 MET A O 1
ATOM 1572 N N . ILE A 1 193 ? 7.568 4.502 1.630 1.00 37.25 193 ILE A N 1
ATOM 1573 C CA . ILE A 1 193 ? 8.541 3.547 2.173 1.00 37.25 193 ILE A CA 1
ATOM 1574 C C . ILE A 1 193 ? 9.710 4.286 2.839 1.00 37.25 193 ILE A C 1
ATOM 1576 O O . ILE A 1 193 ? 9.917 4.121 4.035 1.00 37.25 193 ILE A O 1
ATOM 1580 N N . HIS A 1 194 ? 10.474 5.115 2.113 1.00 32.69 194 HIS A N 1
ATOM 1581 C CA . HIS A 1 194 ? 11.726 5.673 2.653 1.00 32.69 194 HIS A CA 1
ATOM 1582 C C . HIS A 1 194 ? 11.519 6.765 3.720 1.00 32.69 194 HIS A C 1
ATOM 1584 O O . HIS A 1 194 ? 12.260 6.802 4.702 1.00 32.69 194 HIS A O 1
ATOM 1590 N N . ASP A 1 195 ? 10.480 7.595 3.594 1.00 31.59 195 ASP A N 1
ATOM 1591 C CA . ASP A 1 195 ? 10.333 8.837 4.377 1.00 31.59 195 ASP A CA 1
ATOM 1592 C C . ASP A 1 195 ? 9.172 8.796 5.353 1.00 31.59 195 ASP A C 1
ATOM 1594 O O . ASP A 1 195 ? 9.248 9.403 6.420 1.00 31.59 195 ASP A O 1
ATOM 1598 N N . ALA A 1 196 ? 8.213 7.913 5.078 1.00 33.34 196 ALA A N 1
ATOM 1599 C CA . ALA A 1 196 ? 7.624 7.100 6.117 1.00 33.34 196 ALA A CA 1
ATOM 1600 C C . ALA A 1 196 ? 8.747 6.504 6.987 1.00 33.34 196 ALA A C 1
ATOM 1602 O O . ALA A 1 196 ? 8.897 6.963 8.106 1.00 33.34 196 ALA A O 1
ATOM 1603 N N . SER A 1 197 ? 9.641 5.624 6.506 1.00 34.97 197 SER A N 1
ATOM 1604 C CA . SER A 1 197 ? 10.702 5.021 7.351 1.00 34.97 197 SER A CA 1
ATOM 1605 C C . SER A 1 197 ? 11.568 6.053 8.110 1.00 34.97 197 SER A C 1
ATOM 1607 O O . SER A 1 197 ? 11.988 5.797 9.238 1.00 34.97 197 SER A O 1
ATOM 1609 N N . LYS A 1 198 ? 11.783 7.249 7.547 1.00 33.25 198 LYS A N 1
ATOM 1610 C CA . LYS A 1 198 ? 12.530 8.377 8.146 1.00 33.25 198 LYS A CA 1
ATOM 1611 C C . LYS A 1 198 ? 11.748 9.232 9.159 1.00 33.25 198 LYS A C 1
ATOM 1613 O O . LYS A 1 198 ? 12.362 10.049 9.836 1.00 33.25 198 LYS A O 1
ATOM 1618 N N . HIS A 1 199 ? 10.434 9.041 9.269 1.00 33.31 199 HIS A N 1
ATOM 1619 C CA . HIS A 1 199 ? 9.551 9.640 10.281 1.00 33.31 199 HIS A CA 1
ATOM 1620 C C . HIS A 1 199 ? 9.016 8.578 11.270 1.00 33.31 199 HIS A C 1
ATOM 1622 O O . HIS A 1 199 ? 8.936 8.814 12.471 1.00 33.31 199 HIS A O 1
ATOM 1628 N N . MET A 1 200 ? 8.760 7.360 10.784 1.00 40.47 200 MET A N 1
ATOM 1629 C CA . MET A 1 200 ? 8.435 6.143 11.539 1.00 40.47 200 MET A CA 1
ATOM 1630 C C . MET A 1 200 ? 9.504 5.817 12.595 1.00 40.47 200 MET A C 1
ATOM 1632 O O . MET A 1 200 ? 9.157 5.397 13.698 1.00 40.47 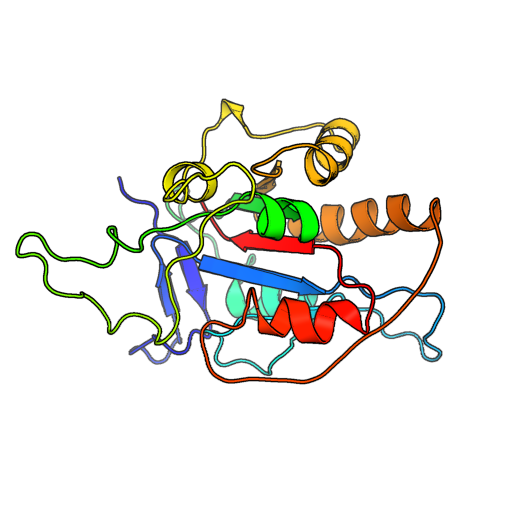200 MET A O 1
ATOM 1636 N N . ARG A 1 201 ? 10.792 6.057 12.284 1.00 37.19 201 ARG A N 1
ATOM 1637 C CA . ARG A 1 201 ? 11.927 5.935 13.225 1.00 37.19 201 ARG A CA 1
ATOM 1638 C C . ARG A 1 201 ? 11.843 6.868 14.442 1.00 37.19 201 ARG A C 1
ATOM 1640 O O . ARG A 1 201 ? 12.520 6.605 15.434 1.00 37.19 201 ARG A O 1
ATOM 1647 N N . ASP A 1 202 ? 11.022 7.915 14.384 1.00 35.19 202 ASP A N 1
ATOM 1648 C CA . ASP A 1 202 ? 10.867 8.911 15.450 1.00 35.19 202 ASP A CA 1
ATOM 1649 C C . ASP A 1 202 ? 9.616 8.657 16.305 1.00 35.19 202 ASP A C 1
ATOM 1651 O O . ASP A 1 202 ? 9.541 9.141 17.434 1.00 35.19 202 ASP A O 1
ATOM 1655 N N . GLN A 1 203 ? 8.617 7.944 15.767 1.00 37.75 203 GLN A N 1
ATOM 1656 C CA . GLN A 1 203 ? 7.249 7.928 16.307 1.00 37.75 203 GLN A CA 1
ATOM 1657 C C . GLN A 1 203 ? 6.553 6.549 16.292 1.00 37.75 203 GLN A C 1
ATOM 1659 O O . GLN A 1 203 ? 5.352 6.489 16.048 1.00 37.75 203 GLN A O 1
ATOM 1664 N N . GLN A 1 204 ? 7.278 5.455 16.572 1.00 42.06 204 GLN A N 1
ATOM 1665 C CA . GLN A 1 204 ? 6.712 4.104 16.815 1.00 42.06 204 GLN A CA 1
ATOM 1666 C C . GLN A 1 204 ? 5.596 3.701 15.828 1.00 42.06 204 GLN A C 1
ATOM 1668 O O . GLN A 1 204 ? 4.465 3.414 16.213 1.00 42.06 204 GLN A O 1
ATOM 1673 N N . VAL A 1 205 ? 5.903 3.732 14.530 1.00 40.56 205 VAL A N 1
ATOM 1674 C CA . VAL A 1 205 ? 4.942 3.376 13.478 1.00 40.56 205 VAL A CA 1
ATOM 1675 C C . VAL A 1 205 ? 5.198 1.954 12.999 1.00 40.56 205 VAL A C 1
ATOM 1677 O O . VAL A 1 205 ? 6.276 1.648 12.493 1.00 40.56 205 VAL A O 1
ATOM 1680 N N . GLU A 1 206 ? 4.192 1.097 13.148 1.00 53.69 206 GLU A N 1
ATOM 1681 C CA . GLU A 1 206 ? 4.390 -0.355 13.119 1.00 53.69 206 GLU A CA 1
ATOM 1682 C C . GLU A 1 206 ? 3.764 -1.055 11.892 1.00 53.69 206 GLU A C 1
ATOM 1684 O O . GLU A 1 206 ? 4.208 -2.143 11.532 1.00 53.69 206 GLU A O 1
ATOM 1689 N N . ILE A 1 207 ? 2.795 -0.458 11.179 1.00 46.41 207 ILE A N 1
ATOM 1690 C CA . ILE A 1 207 ? 2.008 -1.163 10.140 1.00 46.41 207 ILE A CA 1
ATOM 1691 C C . ILE A 1 207 ? 1.997 -0.425 8.789 1.00 46.41 207 ILE A C 1
ATOM 1693 O O . ILE A 1 207 ? 1.884 0.796 8.711 1.00 46.41 207 ILE A O 1
ATOM 1697 N N . SER A 1 208 ? 2.085 -1.185 7.695 1.00 43.19 208 SER A N 1
ATOM 1698 C CA . SER A 1 208 ? 1.715 -0.758 6.338 1.00 43.19 208 SER A CA 1
ATOM 1699 C C . SER A 1 208 ? 0.490 -1.555 5.877 1.00 43.19 208 SER A C 1
ATOM 1701 O O . SER A 1 208 ? 0.339 -2.716 6.252 1.00 43.19 208 SER A O 1
ATOM 1703 N N . VAL A 1 209 ? -0.403 -0.957 5.084 1.00 43.22 209 VAL A N 1
ATOM 1704 C CA . VAL A 1 209 ? -1.563 -1.680 4.535 1.00 43.22 209 VAL A CA 1
ATOM 1705 C C . VAL A 1 209 ? -1.646 -1.444 3.042 1.00 43.22 209 VAL A C 1
ATOM 1707 O O . VAL A 1 209 ? -1.951 -0.356 2.563 1.00 43.22 209 VAL A O 1
ATOM 1710 N N . GLU A 1 210 ? -1.379 -2.502 2.299 1.00 42.09 210 GLU A N 1
ATOM 1711 C CA . GLU A 1 210 ? -1.593 -2.542 0.867 1.00 42.09 210 GLU A CA 1
ATOM 1712 C C . GLU A 1 210 ? -3.091 -2.765 0.614 1.00 42.09 210 GLU A C 1
ATOM 1714 O O . GLU A 1 210 ? -3.704 -3.709 1.113 1.00 42.09 210 GLU A O 1
ATOM 1719 N N . VAL A 1 211 ? -3.724 -1.846 -0.112 1.00 33.88 211 VAL A N 1
ATOM 1720 C CA . VAL A 1 211 ? -5.166 -1.866 -0.383 1.00 33.88 211 VAL A CA 1
ATOM 1721 C C . VAL A 1 211 ? -5.368 -2.631 -1.683 1.00 33.88 211 VAL A C 1
ATOM 1723 O O . VAL A 1 211 ? -5.403 -2.027 -2.761 1.00 33.88 211 VAL A O 1
ATOM 1726 N N . LYS A 1 212 ? -5.458 -3.967 -1.605 1.00 43.31 212 LYS A N 1
ATOM 1727 C CA . LYS A 1 212 ? -5.623 -4.780 -2.812 1.00 43.31 212 LYS A CA 1
ATOM 1728 C C . LYS A 1 212 ? -6.507 -6.032 -2.701 1.00 43.31 212 LYS A C 1
ATOM 1730 O O . LYS A 1 212 ? -6.329 -6.885 -1.835 1.00 43.31 212 LYS A O 1
ATOM 1735 N N . LEU A 1 213 ? -7.395 -6.091 -3.702 1.00 37.31 213 LEU A N 1
ATOM 1736 C CA . LEU A 1 213 ? -8.211 -7.187 -4.245 1.00 37.31 213 LEU A CA 1
ATOM 1737 C C . LEU A 1 213 ? -7.430 -8.387 -4.800 1.00 37.31 213 LEU A C 1
ATOM 1739 O O . LEU A 1 213 ? -6.416 -8.151 -5.501 1.00 37.31 213 LEU A O 1
#

pLDDT: mean 71.33, std 21.35, range [20.81, 96.12]

Radius of gyration: 17.37 Å; chains: 1; bounding box: 42×36×53 Å

Secondary structure (DSSP, 8-state):
----EEESSBTT--STT--EEES-EEEEEE---TTS--SS----EEE-TTBSS-SSEEHHHHIIIII-TTS---TTT--EEEEEEHHHHHHH--B--GGGB-TTS-BSSPPPSSPPB--TT--S--HHHHS---TTSB---HHHHHHHHTT-TT-EEEETTTHHHHHHHHHHHHTT-----------SSSHHHHHHHHHHTTTT--EEEEE--